Protein AF-A0A951N2N4-F1 (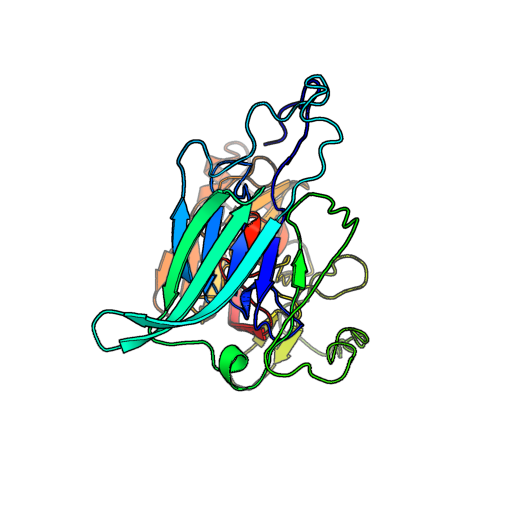afdb_monomer_lite)

Sequence (321 aa):
MLLPKSPGYAHPGDLNITLAGDGKNPSSGYSFVVAGWDNTRSRVLRGTQVLAENRGEKAYFQNASTHNAQWHRKWFYIRVEARAARKDGKDGVQLTLNIDDEPIVTAFDPTPLSTWKSGGRVAFWTVDSTLMIARAKIEAEKMGLKSLPSGLFDAMPLVVAAQATAPQPVPVLVGESTSALVNRDDEGWKITNPASGGAFEVNLSTAPLTATSQTRLEIDADIPANVKIDAYCIIDGMRYTIEMTGDQRPDAMAPTLGQMTRSGSKWSFALGAALERRFASQKSWKIDALSLGARHGDAYRWLGFDGNALGASYRLLGWKL

Secondary structure (DSSP, 8-state):
-----TTS-S-----EEEEEE-SS-GGGSEEEEEEHHHHTEEEEEETTEEEEEE-STTSS-TT--TT-TTTTTPPP-EEEEEEEEEETTEEEEEEEEEETTEEEEEEEESS--HHHHH--EEEEE-SSS----S------SSPPPP-PPTTSS-----------SS---EEPEETTEES-EEEEETTEEEEE-SSSSS---EES-SS-EEEETT--EEEEEE--TT---EEEEEETTEEEEEESS--PPPBTTB-EEEE-EEETTEEEE-HHHHHHHHSTT-SEEEESEEEEE--S--GGGGGTSSS--TT-EEEEEEEE-

Foldseek 3Di:
DDDPPPFFDPQLFFFKKFDLALQAFSLCGFIWGACPPRNQWIFTDNRLHTQKIDRDPRGGDPPGGCPPPCNNPDDKDWDWDWDFDDDPNATFIWIFIDIPNHTRIIGTDSPHRPSVVVPGDMDTDGFPDDDDDPDDDDDDPDDDDDDNRPPPDDPPPPPPPDDDDDQAWAFDDDPNHTQWDWDQDPQAIKIWGQHQFAWSKTWRDPAKDKDFLQDKKKWQKFADLLAAKWKWWAFPNQIETAGENNPFDADPSHGYLYYWDDDPRMTMDSNSNSVCVVPVPDGMTITGTMMMTNPGHRSCSNSNSRHRGHGRIMGTHDIDD

Structure (mmCIF, N/CA/C/O backbone):
data_AF-A0A951N2N4-F1
#
_entry.id   AF-A0A951N2N4-F1
#
loop_
_atom_site.group_PDB
_atom_site.id
_atom_site.type_symbol
_atom_site.label_atom_id
_atom_site.label_alt_id
_atom_site.label_comp_id
_atom_site.label_asym_id
_atom_site.label_entity_id
_atom_site.label_seq_id
_atom_site.pdbx_PDB_ins_code
_atom_site.Cartn_x
_atom_site.Cartn_y
_atom_site.Cartn_z
_atom_site.occupancy
_atom_site.B_iso_or_equiv
_atom_site.auth_seq_id
_atom_site.auth_comp_id
_atom_site.auth_asym_id
_atom_site.auth_atom_id
_atom_site.pdbx_PDB_model_num
ATOM 1 N N . MET A 1 1 ? 17.564 -1.296 2.690 1.00 35.84 1 MET A N 1
ATOM 2 C CA . MET A 1 1 ? 18.865 -1.200 3.398 1.00 35.84 1 MET A CA 1
ATOM 3 C C . MET A 1 1 ? 18.826 -2.121 4.613 1.00 35.84 1 MET A C 1
ATOM 5 O O . MET A 1 1 ? 18.123 -1.816 5.565 1.00 35.84 1 MET A O 1
ATOM 9 N N . LEU A 1 2 ? 19.518 -3.263 4.568 1.00 41.31 2 LEU A N 1
ATOM 10 C CA . LEU A 1 2 ? 19.691 -4.158 5.719 1.00 41.31 2 LEU A CA 1
ATOM 11 C C . LEU A 1 2 ? 20.942 -3.718 6.488 1.00 41.31 2 LEU A C 1
ATOM 13 O O . LEU A 1 2 ? 22.058 -4.079 6.129 1.00 41.31 2 LEU A O 1
ATOM 17 N N . LEU A 1 3 ? 20.756 -2.892 7.516 1.00 34.88 3 LEU A N 1
ATOM 18 C CA . LEU A 1 3 ? 21.782 -2.691 8.540 1.00 34.88 3 LEU A CA 1
ATOM 19 C C . LEU A 1 3 ? 21.814 -3.934 9.446 1.00 34.88 3 LEU A C 1
ATOM 21 O O . LEU A 1 3 ? 20.744 -4.464 9.765 1.00 34.88 3 LEU A O 1
ATOM 25 N N . PRO A 1 4 ? 22.991 -4.411 9.891 1.00 40.91 4 PRO A N 1
ATOM 26 C CA . PRO A 1 4 ? 23.041 -5.479 10.873 1.00 40.91 4 PRO A CA 1
ATOM 27 C C . PRO A 1 4 ? 22.464 -4.965 12.197 1.00 40.91 4 PRO A C 1
ATOM 29 O O . PRO A 1 4 ? 22.999 -4.060 12.838 1.00 40.91 4 PRO A O 1
ATOM 32 N N . LYS A 1 5 ? 21.337 -5.566 12.580 1.00 50.16 5 LYS A N 1
ATOM 33 C CA . LYS A 1 5 ? 20.644 -5.405 13.859 1.00 50.16 5 LYS A CA 1
ATOM 34 C C . LYS A 1 5 ? 21.454 -6.094 14.966 1.00 50.16 5 LYS A C 1
ATOM 36 O O . LYS A 1 5 ? 21.099 -7.178 15.416 1.00 50.16 5 LYS A O 1
ATOM 41 N N . SER A 1 6 ? 22.576 -5.510 15.380 1.00 46.56 6 SER A N 1
ATOM 42 C CA . SER A 1 6 ? 23.258 -5.936 16.611 1.00 46.56 6 SER A CA 1
ATOM 43 C C . SER A 1 6 ? 22.382 -5.607 17.833 1.00 46.56 6 SER A C 1
ATOM 45 O O . SER A 1 6 ? 21.728 -4.567 17.865 1.00 46.56 6 SER A O 1
ATOM 47 N N . PRO A 1 7 ? 22.370 -6.479 18.848 1.00 50.41 7 PRO A N 1
ATOM 48 C CA . PRO A 1 7 ? 21.291 -7.410 19.167 1.00 50.41 7 PRO A CA 1
ATOM 49 C C . PRO A 1 7 ? 20.035 -6.665 19.656 1.00 50.41 7 PRO A C 1
ATOM 51 O O . PRO A 1 7 ? 20.028 -6.012 20.704 1.00 50.41 7 PRO A O 1
ATOM 54 N N . GLY A 1 8 ? 18.951 -6.746 18.888 1.00 58.34 8 GLY A N 1
ATOM 55 C CA . GLY A 1 8 ? 17.704 -6.066 19.218 1.00 58.34 8 GLY A CA 1
ATOM 56 C C . GLY A 1 8 ? 16.565 -6.421 18.273 1.00 58.34 8 GLY A C 1
ATOM 57 O O . GLY A 1 8 ? 16.753 -7.124 17.279 1.00 58.34 8 GLY A O 1
ATOM 58 N N . TYR A 1 9 ? 15.365 -5.943 18.599 1.00 66.94 9 TYR A N 1
ATOM 59 C CA . TYR A 1 9 ? 14.191 -6.190 17.774 1.00 66.94 9 TYR A CA 1
ATOM 60 C C . TYR A 1 9 ? 14.275 -5.399 16.480 1.00 66.94 9 TYR A C 1
ATOM 62 O O . TYR A 1 9 ? 14.423 -4.183 16.465 1.00 66.94 9 TYR A O 1
ATOM 70 N N . ALA A 1 10 ? 14.148 -6.147 15.397 1.00 64.69 10 ALA A N 1
ATOM 71 C CA . ALA A 1 10 ? 14.128 -5.670 14.037 1.00 64.69 10 ALA A CA 1
ATOM 72 C C . ALA A 1 10 ? 13.057 -4.608 13.769 1.00 64.69 10 ALA A C 1
ATOM 74 O O . ALA A 1 10 ? 13.360 -3.556 13.215 1.00 64.69 10 ALA A O 1
ATOM 75 N N . HIS A 1 11 ? 11.833 -4.948 14.163 1.00 76.38 11 HIS A N 1
ATOM 76 C CA . HIS A 1 11 ? 10.609 -4.185 13.971 1.00 76.38 11 HIS A CA 1
ATOM 77 C C . HIS A 1 11 ? 9.751 -4.436 15.222 1.00 76.38 11 HIS A C 1
ATOM 79 O O . HIS A 1 11 ? 8.935 -5.355 15.238 1.00 76.38 11 HIS A O 1
ATOM 85 N N . PRO A 1 12 ? 10.001 -3.715 16.335 1.00 83.12 12 PRO A N 1
ATOM 86 C CA . PRO A 1 12 ? 9.302 -3.952 17.602 1.00 83.12 12 PRO A CA 1
ATOM 87 C C . PRO A 1 12 ? 7.830 -3.514 17.582 1.00 83.12 12 PRO A C 1
ATOM 89 O O . PRO A 1 12 ? 7.099 -3.814 18.522 1.00 83.12 12 PRO A O 1
ATOM 92 N N . GLY A 1 13 ? 7.431 -2.760 16.556 1.00 87.75 13 GLY A N 1
ATOM 93 C CA . GLY A 1 13 ? 6.096 -2.206 16.378 1.00 87.75 13 GLY A CA 1
ATOM 94 C C . GLY A 1 13 ? 5.200 -3.033 15.462 1.00 87.75 13 GLY A C 1
ATOM 95 O O . GLY A 1 13 ? 5.300 -4.257 15.407 1.00 87.75 13 GLY A O 1
ATOM 96 N N . ASP A 1 14 ? 4.308 -2.335 14.761 1.00 92.25 14 ASP A N 1
ATOM 97 C CA . ASP A 1 14 ? 3.331 -2.911 13.836 1.00 92.25 14 ASP A CA 1
ATOM 98 C C . ASP A 1 14 ? 2.362 -3.900 14.493 1.00 92.25 14 ASP A C 1
ATOM 100 O O . ASP A 1 14 ? 2.045 -4.966 13.961 1.00 92.25 14 ASP A O 1
ATOM 104 N N . LEU A 1 15 ? 1.866 -3.519 15.670 1.00 93.50 15 LEU A N 1
ATOM 105 C CA . LEU A 1 15 ? 0.834 -4.251 16.405 1.00 93.50 15 LEU A CA 1
ATOM 106 C C . LEU A 1 15 ? -0.537 -3.662 16.058 1.00 93.50 15 LEU A C 1
ATOM 108 O O . LEU A 1 15 ? -1.138 -2.919 16.835 1.00 93.50 15 LEU A O 1
ATOM 112 N N . ASN A 1 16 ? -0.991 -3.935 14.838 1.00 96.19 16 ASN A N 1
ATOM 113 C CA . ASN A 1 16 ? -2.032 -3.141 14.201 1.00 96.19 16 ASN A CA 1
ATOM 114 C C . ASN A 1 16 ? -3.408 -3.803 14.308 1.00 96.19 16 ASN A C 1
ATOM 116 O O . ASN A 1 16 ? -3.546 -5.031 14.293 1.00 96.19 16 ASN A O 1
ATOM 120 N N . ILE A 1 17 ? -4.446 -2.971 14.393 1.00 97.38 17 ILE A N 1
ATOM 121 C CA . ILE A 1 17 ? -5.837 -3.419 14.482 1.00 97.38 17 ILE A CA 1
ATOM 122 C C . ILE A 1 17 ? -6.673 -2.636 13.481 1.00 97.38 17 ILE A C 1
ATOM 124 O O . ILE A 1 17 ? -6.571 -1.416 13.404 1.00 97.38 17 ILE A O 1
ATOM 128 N N . THR A 1 18 ? -7.544 -3.320 12.749 1.00 96.56 18 THR A N 1
ATOM 129 C CA . THR A 1 18 ? -8.561 -2.682 11.909 1.00 96.56 18 THR A CA 1
ATOM 130 C C . THR A 1 18 ? -9.945 -2.979 12.461 1.00 96.56 18 THR A C 1
ATOM 132 O O . THR A 1 18 ? -10.280 -4.138 12.705 1.00 96.56 18 THR A O 1
ATOM 135 N N . LEU A 1 19 ? -10.763 -1.939 12.615 1.00 96.19 19 LEU A N 1
ATOM 136 C CA . LEU A 1 19 ? -12.191 -2.035 12.911 1.00 96.19 19 LEU A CA 1
ATOM 137 C C . LEU A 1 19 ? -13.016 -1.734 11.657 1.00 96.19 19 LEU A C 1
ATOM 139 O O . LEU A 1 19 ? -12.585 -0.979 10.788 1.00 96.19 19 LEU A O 1
ATOM 143 N N . ALA A 1 20 ? -14.227 -2.289 11.588 1.00 94.38 20 ALA A N 1
ATOM 144 C CA . ALA A 1 20 ? -15.159 -2.082 10.479 1.00 94.38 20 ALA A CA 1
ATOM 145 C C . ALA A 1 20 ? -14.560 -2.386 9.085 1.00 94.38 20 ALA A C 1
ATOM 147 O O . ALA A 1 20 ? -14.910 -1.738 8.101 1.00 94.38 20 ALA A O 1
ATOM 148 N N . GLY A 1 21 ? -13.653 -3.360 8.992 1.00 92.50 21 GLY A N 1
ATOM 149 C CA . GLY A 1 21 ? -13.097 -3.813 7.717 1.00 92.50 21 GLY A CA 1
ATOM 150 C C . GLY A 1 21 ? -14.050 -4.730 6.945 1.00 92.50 21 GLY A C 1
ATOM 151 O O . GLY A 1 21 ? -15.030 -5.243 7.486 1.00 92.50 21 GLY A O 1
ATOM 152 N N . ASP A 1 22 ? -13.731 -4.991 5.683 1.00 87.88 22 ASP A N 1
ATOM 153 C CA . ASP A 1 22 ? -14.450 -5.915 4.796 1.00 87.88 22 ASP A CA 1
ATOM 154 C C . ASP A 1 22 ? -14.088 -7.401 5.025 1.00 87.88 22 ASP A C 1
ATOM 156 O O . ASP A 1 22 ? -14.789 -8.300 4.558 1.00 87.88 22 ASP A O 1
ATOM 160 N N . GLY A 1 23 ? -13.016 -7.669 5.781 1.00 86.00 23 GLY A N 1
ATOM 161 C CA . GLY A 1 23 ? -12.467 -9.008 6.034 1.00 86.00 23 GLY A CA 1
ATOM 162 C C . GLY A 1 23 ? -11.509 -9.535 4.976 1.00 86.00 23 GLY A C 1
ATOM 163 O O . GLY A 1 23 ? -11.092 -10.683 5.085 1.00 86.00 23 GLY A O 1
ATOM 164 N N . LYS A 1 24 ? -11.183 -8.727 3.969 1.00 82.56 24 LYS A N 1
ATOM 165 C CA . LYS A 1 24 ? -10.269 -9.057 2.871 1.00 82.56 24 LYS A CA 1
ATOM 166 C C . LYS A 1 24 ? -9.032 -8.171 2.891 1.00 82.56 24 LYS A C 1
ATOM 168 O O . LYS A 1 24 ? -7.940 -8.633 2.586 1.00 82.56 24 LYS A O 1
ATOM 173 N N . ASN A 1 25 ? -9.205 -6.902 3.253 1.00 84.31 25 ASN A N 1
ATOM 174 C CA . ASN A 1 25 ? -8.157 -5.900 3.225 1.00 84.31 25 ASN A CA 1
ATOM 175 C C . ASN A 1 25 ? -8.135 -5.100 4.541 1.00 84.31 25 ASN A C 1
ATOM 177 O O . ASN A 1 25 ? -9.148 -4.478 4.877 1.00 84.31 25 ASN A O 1
ATOM 181 N N . PRO A 1 26 ? -7.004 -5.042 5.273 1.00 89.50 26 PRO A N 1
ATOM 182 C CA . PRO A 1 26 ? -6.900 -4.208 6.470 1.00 89.50 26 PRO A CA 1
ATOM 183 C C . PRO A 1 26 ? -7.133 -2.718 6.176 1.00 89.50 26 PRO A C 1
ATOM 185 O O . PRO A 1 26 ? -7.700 -2.020 7.012 1.00 89.50 26 PRO A O 1
ATOM 188 N N . SER A 1 27 ? -6.802 -2.223 4.979 1.00 89.69 27 SER A N 1
ATOM 189 C CA . SER A 1 27 ? -7.047 -0.823 4.619 1.00 89.69 27 SER A CA 1
ATOM 190 C C . SER A 1 27 ? -8.502 -0.515 4.265 1.00 89.69 27 SER A C 1
ATOM 192 O O . SER A 1 27 ? -8.812 0.634 4.015 1.00 89.69 27 SER A O 1
ATOM 194 N N . SER A 1 28 ? -9.431 -1.477 4.281 1.00 90.81 28 SER A N 1
ATOM 195 C CA . SER A 1 28 ? -10.859 -1.209 4.011 1.00 90.81 28 SER A CA 1
ATOM 196 C C . SER A 1 28 ? -11.614 -0.563 5.184 1.00 90.81 28 SER A C 1
ATOM 198 O O . SER A 1 28 ? -12.714 -0.044 4.997 1.00 90.81 28 SER A O 1
ATOM 200 N N . GLY A 1 29 ? -11.047 -0.622 6.393 1.00 94.62 29 GLY A N 1
ATOM 201 C CA . GLY A 1 29 ? -11.682 -0.177 7.633 1.00 94.62 29 GLY A CA 1
ATOM 202 C C . GLY A 1 29 ? -11.029 1.054 8.264 1.00 94.62 29 GLY A C 1
ATOM 203 O O . GLY A 1 29 ? -10.286 1.806 7.626 1.00 94.62 29 GLY A O 1
ATOM 204 N N . TYR A 1 30 ? -11.288 1.228 9.560 1.00 97.56 30 TYR A N 1
ATOM 205 C CA . TYR A 1 30 ? -10.510 2.114 10.420 1.00 97.56 30 TYR A CA 1
ATOM 206 C C . TYR A 1 30 ? -9.309 1.365 10.964 1.00 97.56 30 TYR A C 1
ATOM 208 O O . TYR A 1 30 ? -9.471 0.451 11.771 1.00 97.56 30 TYR A O 1
ATOM 216 N N . SER A 1 31 ? -8.117 1.745 10.527 1.00 97.25 31 SER A N 1
ATOM 217 C CA . SER A 1 31 ? -6.883 1.073 10.916 1.00 97.25 31 SER A CA 1
ATOM 218 C C . SER A 1 31 ? -6.119 1.876 11.949 1.00 97.25 31 SER A C 1
ATOM 220 O O . SER A 1 31 ? -5.844 3.057 11.761 1.00 97.25 31 SER A O 1
ATOM 222 N N . PHE A 1 32 ? -5.756 1.205 13.028 1.00 98.00 32 PHE A N 1
ATOM 223 C CA . PHE A 1 32 ? -4.965 1.712 14.129 1.00 98.00 32 PHE A CA 1
ATOM 224 C C . PHE A 1 32 ? -3.590 1.068 14.024 1.00 98.00 32 PHE A C 1
ATOM 226 O O . PH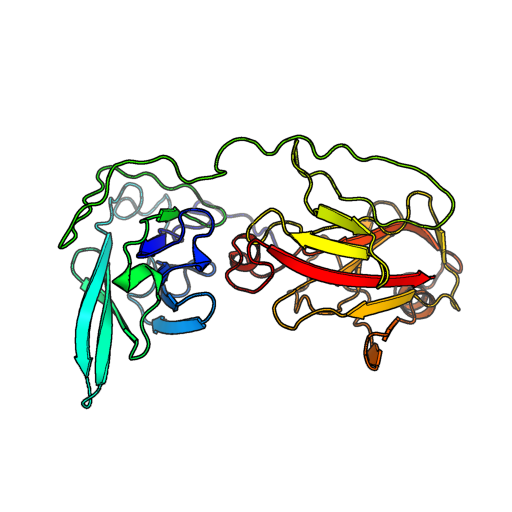E A 1 32 ? -3.438 -0.133 14.253 1.00 98.00 32 PHE A O 1
ATOM 233 N N . VAL A 1 33 ? -2.612 1.866 13.612 1.00 96.75 33 VAL A N 1
ATOM 234 C CA . VAL A 1 33 ? -1.233 1.423 13.427 1.00 96.75 33 VAL A CA 1
ATOM 235 C C . VAL A 1 33 ? -0.435 1.835 14.649 1.00 96.75 33 VAL A C 1
ATOM 237 O O . VAL A 1 33 ? -0.327 3.031 14.933 1.00 96.75 33 VAL A O 1
ATOM 240 N N . VAL A 1 34 ? 0.102 0.850 15.363 1.00 95.62 34 VAL A N 1
ATOM 241 C CA . VAL A 1 34 ? 0.878 1.044 16.591 1.00 95.62 34 VAL A CA 1
ATOM 242 C C . VAL A 1 34 ? 2.354 0.954 16.261 1.00 95.62 34 VAL A C 1
ATOM 244 O O . VAL A 1 34 ? 2.796 -0.061 15.726 1.00 95.62 34 VAL A O 1
ATOM 247 N N . ALA A 1 35 ? 3.120 1.981 16.637 1.00 93.38 35 ALA A N 1
ATOM 248 C CA . ALA A 1 35 ? 4.575 1.986 16.478 1.00 93.38 35 ALA A CA 1
ATOM 249 C C . ALA A 1 35 ? 5.014 1.623 15.042 1.00 93.38 35 ALA A C 1
ATOM 251 O O . ALA A 1 35 ? 5.960 0.871 14.818 1.00 93.38 35 ALA A O 1
ATOM 252 N N . GLY A 1 36 ? 4.278 2.135 14.065 1.00 92.06 36 GLY A N 1
ATOM 253 C CA . GLY A 1 36 ? 4.480 1.858 12.659 1.00 92.06 36 GLY A CA 1
ATOM 254 C C . GLY A 1 36 ? 5.622 2.639 12.023 1.00 92.06 36 GLY A C 1
ATOM 255 O O . GLY A 1 36 ? 6.240 3.508 12.649 1.00 92.06 36 GLY A O 1
ATOM 256 N N . TRP A 1 37 ? 5.847 2.370 10.735 1.00 89.31 37 TRP A N 1
ATOM 257 C CA . TRP A 1 37 ? 6.915 2.962 9.918 1.00 89.31 37 TRP A CA 1
ATOM 258 C C . TRP A 1 37 ? 8.260 2.889 10.634 1.00 89.31 37 TRP A C 1
ATOM 260 O O . TRP A 1 37 ? 8.853 3.922 10.956 1.00 89.31 37 TRP A O 1
ATOM 270 N N . ASP A 1 38 ? 8.689 1.662 10.925 1.00 86.75 38 ASP A N 1
ATOM 271 C CA . ASP A 1 38 ? 9.926 1.374 11.647 1.00 86.75 38 ASP A CA 1
ATOM 272 C C . ASP A 1 38 ? 9.966 2.017 13.041 1.00 86.75 38 ASP A C 1
ATOM 274 O O . ASP A 1 38 ? 10.961 2.627 13.430 1.00 86.75 38 ASP A O 1
ATOM 278 N N . ASN A 1 39 ? 8.879 1.872 13.813 1.00 90.31 39 ASN A N 1
ATOM 279 C CA . ASN A 1 39 ? 8.807 2.334 15.202 1.00 90.31 39 ASN A CA 1
ATOM 280 C C . ASN A 1 39 ? 8.987 3.859 15.351 1.00 90.31 39 ASN A C 1
ATOM 282 O O . ASN A 1 39 ? 9.646 4.320 16.279 1.00 90.31 39 ASN A O 1
ATOM 286 N N . THR A 1 40 ? 8.403 4.653 14.443 1.00 90.62 40 THR A N 1
ATOM 287 C CA . THR A 1 40 ? 8.541 6.127 14.458 1.00 90.62 40 THR A CA 1
ATOM 288 C C . THR A 1 40 ? 7.255 6.884 14.773 1.00 90.62 40 THR A C 1
ATOM 290 O O . THR A 1 40 ? 7.306 8.077 15.076 1.00 90.62 40 THR A O 1
ATOM 293 N N . ARG A 1 41 ? 6.086 6.244 14.659 1.00 94.62 41 ARG A N 1
ATOM 294 C CA . ARG A 1 41 ? 4.784 6.913 14.821 1.00 94.62 41 ARG A CA 1
ATOM 295 C C . ARG A 1 41 ? 3.639 5.931 15.015 1.00 94.62 41 ARG A C 1
ATOM 297 O O . ARG A 1 41 ? 3.727 4.781 14.606 1.00 94.62 41 ARG A O 1
ATOM 304 N N . SER A 1 42 ? 2.520 6.431 15.528 1.00 97.44 42 SER A N 1
ATOM 305 C CA . SER A 1 42 ? 1.237 5.721 15.533 1.00 97.44 42 SER A CA 1
ATOM 306 C C . SER A 1 42 ? 0.194 6.519 14.756 1.00 97.44 42 SER A C 1
ATOM 308 O O . SER A 1 42 ? 0.207 7.753 14.778 1.00 97.44 42 SER A O 1
ATOM 310 N N . ARG A 1 43 ? -0.709 5.834 14.049 1.00 97.56 43 ARG A N 1
ATOM 311 C CA . ARG A 1 43 ? -1.724 6.475 13.197 1.00 97.56 43 ARG A CA 1
ATOM 312 C C . ARG A 1 43 ? -3.102 5.858 13.361 1.00 97.56 43 ARG A C 1
ATOM 314 O O . ARG A 1 43 ? -3.233 4.663 13.602 1.00 97.56 43 ARG A O 1
ATOM 321 N N . VAL A 1 44 ? -4.114 6.686 13.121 1.00 98.12 44 VAL A N 1
ATOM 322 C CA . VAL A 1 44 ? -5.477 6.248 12.809 1.00 98.12 44 VAL A CA 1
ATOM 323 C C . VAL A 1 44 ? -5.748 6.581 11.350 1.00 98.12 44 VAL A C 1
ATOM 325 O O . VAL A 1 44 ? -5.624 7.739 10.943 1.00 98.12 44 VAL A O 1
ATOM 328 N N . LEU A 1 45 ? -6.113 5.574 10.563 1.00 97.12 45 LEU A N 1
ATOM 329 C CA . LEU A 1 45 ? -6.446 5.705 9.150 1.00 97.12 45 LEU A CA 1
ATOM 330 C C . LEU A 1 45 ? -7.904 5.323 8.900 1.00 97.12 45 LEU A C 1
ATOM 332 O O . LEU A 1 45 ? -8.430 4.422 9.546 1.00 97.12 45 LEU A O 1
ATOM 336 N N . ARG A 1 46 ? -8.532 5.978 7.925 1.00 95.25 46 ARG A N 1
ATOM 337 C CA . ARG A 1 46 ? -9.792 5.578 7.295 1.00 95.25 46 ARG A CA 1
ATOM 338 C C . ARG A 1 46 ? -9.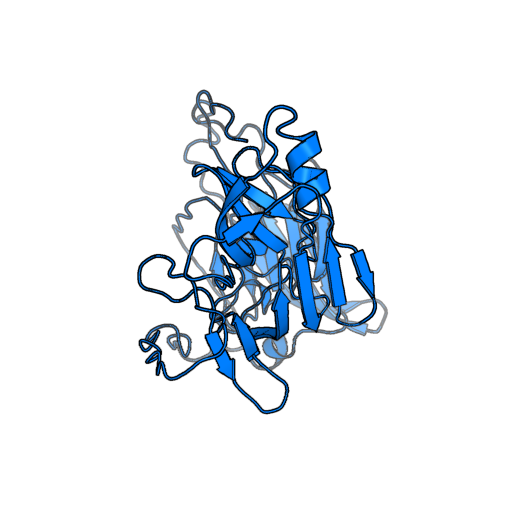499 5.250 5.849 1.00 95.25 46 ARG A C 1
ATOM 340 O O . ARG A 1 46 ? -9.193 6.157 5.073 1.00 95.25 46 ARG A O 1
ATOM 347 N N . GLY A 1 47 ? -9.604 3.988 5.460 1.00 90.31 47 GLY A N 1
ATOM 348 C CA . GLY A 1 47 ? -9.082 3.651 4.147 1.00 90.31 47 GLY A CA 1
ATOM 349 C C . GLY A 1 47 ? -7.551 3.773 4.144 1.00 90.31 47 GLY A C 1
ATOM 350 O O . GLY A 1 47 ? -6.853 3.390 5.085 1.00 90.31 47 GLY A O 1
ATOM 351 N N . THR A 1 48 ? -7.056 4.466 3.125 1.00 88.38 48 THR A N 1
ATOM 352 C CA . THR A 1 48 ? -5.675 4.958 3.014 1.00 88.38 48 THR A CA 1
ATOM 353 C C . THR A 1 48 ? -5.483 6.366 3.599 1.00 88.38 48 THR A C 1
ATOM 355 O O . THR A 1 48 ? -4.362 6.864 3.680 1.00 88.38 48 THR A O 1
ATOM 358 N N . GLN A 1 49 ? -6.558 7.041 4.016 1.00 92.62 49 GLN A N 1
ATOM 359 C CA . GLN A 1 49 ? -6.493 8.413 4.509 1.00 92.62 49 GLN A CA 1
ATOM 360 C C . GLN A 1 49 ? -6.085 8.449 5.982 1.00 92.62 49 GLN A C 1
ATOM 362 O O . GLN A 1 49 ? -6.760 7.875 6.834 1.00 92.62 49 GLN A O 1
ATOM 367 N N . VAL A 1 50 ? -5.034 9.200 6.307 1.00 95.81 50 VAL A N 1
ATOM 368 C CA . VAL A 1 50 ? -4.655 9.476 7.699 1.00 95.81 50 VAL A CA 1
ATOM 369 C C . VAL A 1 50 ? -5.669 10.437 8.322 1.00 95.81 50 VAL A C 1
ATOM 371 O O . VAL A 1 50 ? -5.848 11.551 7.836 1.00 95.81 50 VAL A O 1
ATOM 374 N N . LEU A 1 51 ? -6.327 10.009 9.399 1.00 97.81 51 LEU A N 1
ATOM 375 C CA . LEU A 1 51 ? -7.226 10.853 10.191 1.00 97.81 51 LEU A CA 1
ATOM 376 C C . LEU A 1 51 ? -6.501 11.535 11.351 1.00 97.81 51 LEU A C 1
ATOM 378 O O . LEU A 1 51 ? -6.815 12.671 11.694 1.00 97.81 51 LEU A O 1
ATOM 382 N N . ALA A 1 52 ? -5.544 10.836 11.960 1.00 97.94 52 ALA A N 1
ATOM 383 C CA . ALA A 1 52 ? -4.683 11.377 13.000 1.00 97.94 52 ALA A CA 1
ATOM 384 C C . ALA A 1 52 ? -3.344 10.636 13.036 1.00 97.94 52 ALA A C 1
ATOM 386 O O . ALA A 1 52 ? -3.247 9.456 12.688 1.00 97.94 52 ALA A O 1
ATOM 387 N N . GLU A 1 53 ? -2.315 11.335 13.495 1.00 97.94 53 GLU A N 1
ATOM 388 C CA . GLU A 1 53 ? -0.962 10.821 13.662 1.00 97.94 53 GLU A CA 1
ATOM 389 C C . GLU A 1 53 ? -0.389 11.354 14.974 1.00 97.94 53 GLU A C 1
ATOM 391 O O . GLU A 1 53 ? -0.538 12.534 15.287 1.00 97.94 53 GLU A O 1
ATOM 396 N N . ASN A 1 54 ? 0.295 10.490 15.718 1.00 97.69 54 ASN A N 1
ATOM 397 C CA . ASN A 1 54 ? 1.152 10.887 16.824 1.00 97.69 54 ASN A CA 1
ATOM 398 C C . ASN A 1 54 ? 2.599 10.504 16.486 1.00 97.69 54 ASN A C 1
ATOM 400 O O . ASN A 1 54 ? 2.857 9.406 15.991 1.00 97.69 54 ASN A O 1
ATOM 404 N N . ARG A 1 55 ? 3.531 11.424 16.746 1.00 96.19 55 ARG A N 1
ATOM 405 C CA . ARG A 1 55 ? 4.990 11.244 16.619 1.00 96.19 55 ARG A CA 1
ATOM 406 C C . ARG A 1 55 ? 5.743 11.534 17.918 1.00 96.19 55 ARG A C 1
ATOM 408 O O . ARG A 1 55 ? 6.967 11.510 17.930 1.00 96.19 55 ARG A O 1
ATOM 415 N N . GLY A 1 56 ? 5.022 11.886 18.979 1.00 92.44 56 GLY A N 1
ATOM 416 C CA . GLY A 1 56 ? 5.606 12.150 20.283 1.00 92.44 56 GLY A CA 1
ATOM 417 C C . GLY A 1 56 ? 6.137 10.876 20.929 1.00 92.44 56 GLY A C 1
ATOM 418 O O . GLY A 1 56 ? 5.967 9.772 20.420 1.00 92.44 56 GLY A O 1
ATOM 419 N N . GLU A 1 57 ? 6.728 11.035 22.105 1.00 89.06 57 GLU A N 1
ATOM 420 C CA . GLU A 1 57 ? 7.411 9.968 22.843 1.00 89.06 57 GLU A CA 1
ATOM 421 C C . GLU A 1 57 ? 6.554 8.721 23.108 1.00 89.06 57 GLU A C 1
ATOM 423 O O . GLU A 1 57 ? 7.089 7.619 23.204 1.00 89.06 57 GLU A O 1
ATOM 428 N N . LYS A 1 58 ? 5.228 8.879 23.195 1.00 88.25 58 LYS A N 1
ATOM 429 C CA . LYS A 1 58 ? 4.274 7.779 23.416 1.00 88.25 58 LYS A CA 1
ATOM 430 C C . LYS A 1 58 ? 3.854 7.053 22.134 1.00 88.25 58 LYS A C 1
ATOM 432 O O . LYS A 1 58 ? 3.164 6.044 22.193 1.00 88.25 58 LYS A O 1
ATOM 437 N N . ALA A 1 59 ? 4.216 7.568 20.962 1.00 86.62 59 ALA A N 1
ATOM 438 C CA . ALA A 1 59 ? 3.728 7.063 19.683 1.00 86.62 59 ALA A CA 1
ATOM 439 C C . ALA A 1 59 ? 4.418 5.778 19.200 1.00 86.62 59 ALA A C 1
ATOM 441 O O . ALA A 1 59 ? 4.009 5.222 18.179 1.00 86.62 59 ALA A O 1
ATOM 442 N N . TYR A 1 60 ? 5.473 5.335 19.878 1.00 88.88 60 TYR A N 1
ATOM 443 C CA . TYR A 1 60 ? 6.287 4.190 19.494 1.00 88.88 60 TYR A CA 1
ATOM 444 C C . TYR A 1 60 ? 6.918 3.526 20.724 1.00 88.88 60 TYR A C 1
ATOM 446 O O . TYR A 1 60 ? 6.901 4.071 21.828 1.00 88.88 60 TYR A O 1
ATOM 454 N N . PHE A 1 61 ? 7.482 2.334 20.546 1.00 89.19 61 PHE A N 1
ATOM 455 C CA . PHE A 1 61 ? 8.098 1.588 21.635 1.00 89.19 61 PHE A CA 1
ATOM 456 C C . PHE A 1 61 ? 9.521 2.071 21.907 1.00 89.19 61 PHE A C 1
ATOM 458 O O . PHE A 1 61 ? 10.424 1.921 21.082 1.00 89.19 61 PHE A O 1
ATOM 465 N N . GLN A 1 62 ? 9.736 2.633 23.092 1.00 85.38 62 GLN A N 1
ATOM 466 C CA . GLN A 1 62 ? 11.048 3.101 23.525 1.00 85.38 62 GLN A CA 1
ATOM 467 C C . GLN A 1 62 ? 11.919 1.955 24.045 1.00 85.38 62 GLN A C 1
ATOM 469 O O . GLN A 1 62 ? 11.421 1.011 24.660 1.00 85.38 62 GLN A O 1
ATOM 474 N N . ASN A 1 63 ? 13.236 2.067 23.838 1.00 83.62 63 ASN A N 1
ATOM 475 C CA . ASN A 1 63 ? 14.242 1.128 24.352 1.00 83.62 63 ASN A CA 1
ATOM 476 C C . ASN A 1 63 ? 13.940 -0.346 24.014 1.00 83.62 63 ASN A C 1
ATOM 478 O O . ASN A 1 63 ? 14.201 -1.247 24.818 1.00 83.62 63 ASN A O 1
ATOM 482 N N . ALA A 1 64 ? 13.371 -0.581 22.829 1.00 84.25 64 ALA A N 1
ATOM 483 C CA . ALA A 1 64 ? 13.002 -1.899 22.337 1.00 84.25 64 ALA A CA 1
ATOM 484 C C . ALA A 1 64 ? 14.245 -2.708 21.932 1.00 84.25 64 ALA A C 1
ATOM 486 O O . ALA A 1 64 ? 14.741 -2.631 20.809 1.00 84.25 64 ALA A O 1
ATOM 487 N N . SER A 1 65 ? 14.771 -3.492 22.869 1.00 81.69 65 SER A N 1
ATOM 488 C CA . SER A 1 65 ? 15.952 -4.334 22.672 1.00 81.69 65 SER A CA 1
ATOM 489 C C . SER A 1 65 ? 15.797 -5.649 23.427 1.00 81.69 65 SER A C 1
ATOM 491 O O . SER A 1 65 ? 15.154 -5.707 24.474 1.00 81.69 65 SER A O 1
ATOM 493 N N . THR A 1 66 ? 16.440 -6.704 22.925 1.00 78.94 66 THR A N 1
ATOM 494 C CA . THR A 1 66 ? 16.548 -8.001 23.605 1.00 78.94 66 THR A CA 1
ATOM 495 C C . THR A 1 66 ? 17.336 -7.920 24.916 1.00 78.94 66 THR A C 1
ATOM 497 O O . THR A 1 66 ? 17.207 -8.807 25.752 1.00 78.94 66 THR A O 1
ATOM 500 N N . HIS A 1 67 ? 18.119 -6.857 25.126 1.00 81.19 67 HIS A N 1
ATOM 501 C CA . HIS A 1 67 ? 18.857 -6.616 26.372 1.00 81.19 67 HIS A CA 1
ATOM 502 C C . HIS A 1 67 ? 18.068 -5.827 27.417 1.00 81.19 67 HIS A C 1
ATOM 504 O O . HIS A 1 67 ? 18.449 -5.802 28.586 1.00 81.19 67 HIS A O 1
ATOM 510 N N . ASN A 1 68 ? 16.961 -5.198 27.027 1.00 82.31 68 ASN A N 1
ATOM 511 C CA . ASN A 1 68 ? 16.081 -4.534 27.972 1.00 82.31 68 ASN A CA 1
ATOM 512 C C . ASN A 1 68 ? 15.075 -5.554 28.511 1.00 82.31 68 ASN A C 1
ATOM 514 O O . ASN A 1 68 ? 14.025 -5.754 27.911 1.00 82.31 68 ASN A O 1
ATOM 518 N N . ALA A 1 69 ? 15.375 -6.194 29.642 1.00 80.88 69 ALA A N 1
ATOM 519 C CA . ALA A 1 69 ? 14.511 -7.223 30.231 1.00 80.88 69 ALA A CA 1
ATOM 520 C C . ALA A 1 69 ? 13.099 -6.723 30.602 1.00 80.88 69 ALA A C 1
ATOM 522 O O . ALA A 1 69 ? 12.172 -7.522 30.660 1.00 80.88 69 ALA A O 1
ATOM 523 N N . GLN A 1 70 ? 12.922 -5.414 30.825 1.00 81.94 70 GLN A N 1
ATOM 524 C CA . GLN A 1 70 ? 11.604 -4.818 31.085 1.00 81.94 70 GLN A CA 1
ATOM 525 C C . GLN A 1 70 ? 10.754 -4.696 29.814 1.00 81.94 70 GLN A C 1
ATOM 527 O O . GLN A 1 70 ? 9.540 -4.527 29.887 1.00 81.94 70 GLN A O 1
ATOM 532 N N . TRP A 1 71 ? 11.390 -4.769 28.644 1.00 85.06 71 TRP A N 1
ATOM 533 C CA . TRP A 1 71 ? 10.734 -4.714 27.343 1.00 85.06 71 TRP A CA 1
ATOM 534 C C . TRP A 1 71 ? 10.663 -6.098 26.696 1.00 85.06 71 TRP A C 1
ATOM 536 O O . TRP A 1 71 ? 9.609 -6.537 26.242 1.00 85.06 71 TRP A O 1
ATOM 546 N N . HIS A 1 72 ? 11.787 -6.812 26.677 1.00 80.38 72 HIS A N 1
ATOM 547 C CA . HIS A 1 72 ? 11.905 -8.167 26.169 1.00 80.38 72 HIS A CA 1
ATOM 548 C C . HIS A 1 72 ? 10.984 -9.084 26.985 1.00 80.38 72 HIS A C 1
ATOM 550 O O . HIS A 1 72 ? 11.284 -9.387 28.136 1.00 80.38 72 HIS A O 1
ATOM 556 N N . ARG A 1 73 ? 9.882 -9.542 26.362 1.00 82.88 73 ARG A N 1
ATOM 557 C CA . ARG A 1 73 ? 8.778 -10.352 26.940 1.00 82.88 73 ARG A CA 1
ATOM 558 C C . ARG A 1 73 ? 7.661 -9.563 27.635 1.00 82.88 73 ARG A C 1
ATOM 560 O O . ARG A 1 73 ? 6.791 -10.179 28.252 1.00 82.88 73 ARG A O 1
ATOM 567 N N . LYS A 1 74 ? 7.642 -8.233 27.522 1.00 87.75 74 LYS A N 1
ATOM 568 C CA . LYS A 1 74 ? 6.496 -7.439 27.972 1.00 87.75 74 LYS A CA 1
ATOM 569 C C . LYS A 1 74 ? 5.272 -7.758 27.110 1.00 87.75 74 LYS A C 1
ATOM 571 O O . LYS A 1 74 ? 5.347 -7.762 25.883 1.00 87.75 74 LYS A O 1
ATOM 576 N N . TRP A 1 75 ? 4.138 -7.984 27.767 1.00 91.56 75 TRP A N 1
ATOM 577 C CA . TRP A 1 75 ? 2.829 -7.986 27.120 1.00 91.56 75 TRP A CA 1
ATOM 578 C C . TRP A 1 75 ? 2.263 -6.570 27.143 1.00 91.56 75 TRP A C 1
ATOM 580 O O . TRP A 1 75 ? 2.222 -5.945 28.201 1.00 91.56 75 TRP A O 1
ATOM 590 N N . PHE A 1 76 ? 1.831 -6.081 25.985 1.00 92.31 76 PHE A N 1
ATOM 591 C CA . PHE A 1 76 ? 1.188 -4.777 25.853 1.00 92.31 76 PHE A CA 1
ATOM 592 C C . PHE A 1 76 ? -0.325 -4.949 25.806 1.00 92.31 76 PHE A C 1
ATOM 594 O O . PHE A 1 76 ? -0.835 -5.805 25.077 1.00 92.31 76 PHE A O 1
ATOM 601 N N . TYR A 1 77 ? -1.046 -4.119 26.554 1.00 95.50 77 TYR A N 1
ATOM 602 C CA . TYR A 1 77 ? -2.494 -4.046 26.451 1.00 95.50 77 TYR A CA 1
ATOM 603 C C . TYR A 1 77 ? -2.884 -2.974 25.435 1.00 95.50 77 TYR A C 1
ATOM 605 O O . TYR A 1 77 ? -2.846 -1.782 25.724 1.00 95.50 77 TYR A O 1
ATOM 613 N N . ILE A 1 78 ? -3.246 -3.398 24.225 1.00 96.38 78 ILE A N 1
ATOM 614 C CA . ILE A 1 78 ? -3.674 -2.494 23.153 1.00 96.38 78 ILE A CA 1
ATOM 615 C C . ILE A 1 78 ? -5.196 -2.462 23.118 1.00 96.38 78 ILE A C 1
ATOM 617 O O . ILE A 1 78 ? -5.847 -3.500 22.979 1.00 96.38 78 ILE A O 1
ATOM 621 N N . ARG A 1 79 ? -5.763 -1.258 23.196 1.00 97.56 79 ARG A N 1
ATOM 622 C CA . ARG A 1 79 ? -7.204 -1.036 23.096 1.00 97.56 79 ARG A CA 1
ATOM 623 C C . ARG A 1 79 ? -7.492 -0.036 21.993 1.00 97.56 79 ARG A C 1
ATOM 625 O O . ARG A 1 79 ? -6.983 1.079 22.008 1.00 97.56 79 ARG A O 1
ATOM 632 N N . VAL A 1 80 ? -8.353 -0.435 21.068 1.00 97.94 80 VAL A N 1
ATOM 633 C CA . VAL A 1 80 ? -8.883 0.446 20.029 1.00 97.94 80 VAL A CA 1
ATOM 634 C C . VAL A 1 80 ? -10.387 0.541 20.166 1.00 97.94 80 VAL A C 1
ATOM 636 O O . VAL A 1 80 ? -11.057 -0.444 20.476 1.00 97.94 80 VAL A O 1
ATOM 639 N N . GLU A 1 81 ? -10.922 1.732 19.952 1.00 97.12 81 GLU A N 1
ATOM 640 C CA . GLU A 1 81 ? -12.346 2.000 20.085 1.00 97.12 81 GLU A CA 1
ATOM 641 C C . GLU A 1 81 ? -12.834 2.825 18.907 1.00 97.12 81 GLU A C 1
ATOM 643 O O . GLU A 1 81 ? -12.171 3.762 18.469 1.00 97.12 81 GLU A O 1
ATOM 648 N N . ALA A 1 82 ? -14.022 2.480 18.428 1.00 95.81 82 ALA A N 1
ATOM 649 C CA . ALA A 1 82 ? -14.821 3.285 17.526 1.00 95.81 82 ALA A CA 1
ATOM 650 C C . ALA A 1 82 ? -16.189 3.446 18.189 1.00 95.81 82 ALA A C 1
ATOM 652 O O . ALA A 1 82 ? -16.809 2.452 18.568 1.00 95.81 82 ALA A O 1
ATOM 653 N N . ARG A 1 83 ? -16.634 4.683 18.412 1.00 95.75 83 ARG A N 1
ATOM 654 C CA . ARG A 1 83 ? -17.903 4.984 19.089 1.00 95.75 83 ARG A CA 1
ATOM 655 C C . ARG A 1 83 ? -18.645 6.076 18.341 1.00 95.75 83 ARG A C 1
ATOM 657 O O . ARG A 1 83 ? -18.023 7.039 17.899 1.00 95.75 83 ARG A O 1
ATOM 664 N N . ALA A 1 84 ? -19.965 5.951 18.226 1.00 96.00 84 ALA A N 1
ATOM 665 C CA . ALA A 1 84 ? -20.786 7.053 17.737 1.00 96.00 84 ALA A CA 1
ATOM 666 C C . ALA A 1 84 ? -20.552 8.288 18.619 1.00 96.00 84 ALA A C 1
ATOM 668 O O . ALA A 1 84 ? -20.525 8.187 19.847 1.00 96.00 84 ALA A O 1
ATOM 669 N N . ALA A 1 85 ? -20.336 9.438 17.993 1.00 97.06 85 ALA A N 1
ATOM 670 C CA . ALA A 1 85 ? -20.042 10.678 18.691 1.00 97.06 85 ALA A CA 1
ATOM 671 C C . ALA A 1 85 ? -20.563 11.875 17.901 1.00 97.06 85 ALA A C 1
ATOM 673 O O . ALA A 1 85 ? -20.758 11.796 16.688 1.00 97.06 85 ALA A O 1
ATOM 674 N N . ARG A 1 86 ? -20.739 13.000 18.591 1.00 97.75 86 ARG A N 1
ATOM 675 C CA . ARG A 1 86 ? -21.048 14.289 17.979 1.00 97.75 86 ARG A CA 1
ATOM 676 C C . ARG A 1 86 ? -19.952 15.280 18.337 1.00 97.75 86 ARG A C 1
ATOM 678 O O . ARG A 1 86 ? -19.626 15.429 19.512 1.00 97.75 86 ARG A O 1
ATOM 685 N N . LYS A 1 87 ? -19.397 15.959 17.337 1.00 97.19 87 LYS A N 1
ATOM 686 C CA . LYS A 1 87 ? -18.373 16.992 17.516 1.00 97.19 87 LYS A CA 1
ATOM 687 C C . LYS A 1 87 ? -18.668 18.158 16.583 1.00 97.19 87 LYS A C 1
ATOM 689 O O . LYS A 1 87 ? -18.967 17.945 15.411 1.00 97.19 87 LYS A O 1
ATOM 694 N N . ASP A 1 88 ? -18.646 19.375 17.121 1.00 95.94 88 ASP A N 1
ATOM 695 C CA . ASP A 1 88 ? -18.895 20.616 16.373 1.00 95.94 88 ASP A CA 1
ATOM 696 C C . ASP A 1 88 ? -20.195 20.569 15.542 1.00 95.94 88 ASP A C 1
ATOM 698 O O . ASP A 1 88 ? -20.248 20.960 14.378 1.00 95.94 88 ASP A O 1
ATOM 702 N N . GLY A 1 89 ? -21.255 20.008 16.138 1.00 95.94 89 GLY A N 1
ATOM 703 C CA . GLY A 1 89 ? -22.572 19.874 15.509 1.00 95.94 89 GLY A CA 1
ATOM 704 C C . GLY A 1 89 ? -22.702 18.758 14.465 1.00 95.94 89 GLY A C 1
ATOM 705 O O . GLY A 1 89 ? -23.799 18.576 13.943 1.00 95.94 89 GLY A O 1
ATOM 706 N N . LYS A 1 90 ? -21.639 17.995 14.183 1.00 97.25 90 LYS A N 1
ATOM 707 C CA . LYS A 1 90 ? -21.648 16.876 13.231 1.00 97.25 90 LYS A CA 1
ATOM 708 C C . LYS A 1 90 ? -21.685 15.546 13.966 1.00 97.25 90 LYS A C 1
ATOM 710 O O . LYS A 1 90 ? -20.887 15.328 14.877 1.00 97.25 90 LYS A O 1
ATOM 715 N N . ASP A 1 91 ? -22.575 14.657 13.543 1.00 97.12 91 ASP A N 1
ATOM 716 C CA . ASP A 1 91 ? -22.567 13.265 13.986 1.00 97.12 91 ASP A CA 1
ATOM 717 C C . ASP A 1 91 ? -21.493 12.493 13.208 1.00 97.12 91 ASP A C 1
ATOM 719 O O . ASP A 1 91 ? -21.276 12.720 12.017 1.00 97.12 91 ASP A O 1
ATOM 723 N N . GLY A 1 92 ? -20.796 11.590 13.882 1.00 97.06 92 GLY A N 1
ATOM 724 C CA . GLY A 1 92 ? -19.672 10.863 13.315 1.00 97.06 92 GLY A CA 1
ATOM 725 C C . GLY A 1 92 ? -19.211 9.729 14.217 1.00 97.06 92 GLY A C 1
ATOM 726 O O . GLY A 1 92 ? -19.966 9.220 15.049 1.00 97.06 92 GLY A O 1
ATOM 727 N N . VAL A 1 93 ? -17.956 9.328 14.045 1.00 97.19 93 VAL A N 1
ATOM 728 C CA . VAL A 1 93 ? -17.321 8.300 14.872 1.00 97.19 93 VAL A CA 1
ATOM 729 C C . VAL A 1 93 ? -16.073 8.856 15.549 1.00 97.19 93 VAL A C 1
ATOM 731 O O . VAL A 1 93 ? -15.207 9.454 14.910 1.00 97.19 93 VAL A O 1
ATOM 734 N N . GLN A 1 94 ? -15.999 8.669 16.863 1.00 98.12 94 GLN A N 1
ATOM 735 C CA . GLN A 1 94 ? -14.813 8.909 17.668 1.00 98.12 94 GLN A CA 1
ATOM 736 C C . GLN A 1 94 ? -13.972 7.637 17.681 1.00 98.12 94 GLN A C 1
ATOM 738 O O . GLN A 1 94 ? -14.443 6.577 18.094 1.00 98.12 94 GLN A O 1
ATOM 743 N N . LEU A 1 95 ? -12.734 7.764 17.222 1.00 98.38 95 LEU A N 1
ATOM 744 C CA . LEU A 1 95 ? -11.740 6.707 17.142 1.00 98.38 95 LEU A CA 1
ATOM 745 C C . LEU A 1 95 ? -10.663 6.978 18.190 1.00 98.38 95 LEU A C 1
ATOM 747 O O . LEU A 1 95 ? -10.170 8.106 18.268 1.00 98.38 95 LEU A O 1
ATOM 751 N N . THR A 1 96 ? -10.294 5.966 18.966 1.00 98.19 96 THR A N 1
ATOM 752 C CA . THR A 1 96 ? -9.289 6.090 20.030 1.00 98.19 96 THR A CA 1
ATOM 753 C C . THR A 1 96 ? -8.382 4.867 20.041 1.00 98.19 96 THR A C 1
ATOM 755 O O . THR A 1 96 ? -8.870 3.743 19.961 1.00 98.19 96 THR A O 1
ATOM 758 N N . LEU A 1 97 ? -7.074 5.092 20.153 1.00 98.38 97 LEU A N 1
ATOM 759 C CA . LEU A 1 97 ? -6.039 4.084 20.371 1.00 98.38 97 LEU A CA 1
ATOM 760 C C . LEU A 1 97 ? -5.368 4.335 21.717 1.00 98.38 97 LEU A C 1
ATOM 762 O O . LEU A 1 97 ? -4.791 5.406 21.915 1.00 98.38 97 LEU A O 1
ATOM 766 N N . ASN A 1 98 ? -5.372 3.318 22.574 1.00 97.56 98 ASN A N 1
ATOM 767 C CA . ASN A 1 98 ? -4.666 3.301 23.846 1.00 97.56 98 ASN A CA 1
ATOM 768 C C . ASN A 1 98 ? -3.670 2.134 23.906 1.00 97.56 98 ASN A C 1
ATOM 770 O O . ASN A 1 98 ? -3.927 1.061 23.349 1.00 97.56 98 ASN A O 1
ATOM 774 N N . ILE A 1 99 ? -2.575 2.331 24.637 1.00 95.81 99 ILE A N 1
ATOM 775 C CA . ILE A 1 99 ? -1.617 1.284 25.014 1.00 95.81 99 ILE A CA 1
ATOM 776 C C . ILE A 1 99 ? -1.418 1.368 26.523 1.00 95.81 99 ILE A C 1
ATOM 778 O O . ILE A 1 99 ? -1.127 2.444 27.033 1.00 95.81 99 ILE A O 1
ATOM 782 N N . ASP A 1 100 ? -1.588 0.247 27.226 1.00 94.38 100 ASP A N 1
ATOM 783 C CA . ASP A 1 100 ? -1.509 0.162 28.691 1.00 94.38 100 ASP A CA 1
ATOM 784 C C . ASP A 1 100 ? -2.376 1.244 29.376 1.00 94.38 100 ASP A C 1
ATOM 786 O O . ASP A 1 100 ? -1.946 1.931 30.297 1.00 94.38 100 ASP A O 1
ATOM 790 N N . ASP A 1 101 ? -3.600 1.416 28.859 1.00 94.00 101 ASP A N 1
ATOM 791 C CA . ASP A 1 101 ? -4.598 2.423 29.260 1.00 94.00 101 ASP A CA 1
ATOM 792 C C . ASP A 1 101 ? -4.198 3.899 29.053 1.00 94.00 101 ASP A C 1
ATOM 794 O O . ASP A 1 101 ? -4.985 4.800 29.348 1.00 94.00 101 ASP A O 1
ATOM 798 N N . GLU A 1 102 ? -3.039 4.176 28.449 1.00 94.69 102 GLU A N 1
ATOM 799 C CA . GLU A 1 102 ? -2.651 5.528 28.051 1.00 94.69 102 GLU A CA 1
ATOM 800 C C . GLU A 1 102 ? -3.129 5.872 26.630 1.00 94.69 102 GLU A C 1
ATOM 802 O O . GLU A 1 102 ? -2.903 5.088 25.703 1.00 94.69 102 GLU A O 1
ATOM 807 N N . PRO A 1 103 ? -3.734 7.056 26.405 1.00 95.00 103 PRO A N 1
ATOM 808 C CA . PRO A 1 103 ? -4.157 7.482 25.078 1.00 95.00 103 PRO A CA 1
ATOM 809 C C . PRO A 1 103 ? -2.968 7.839 24.189 1.00 95.00 103 PRO A C 1
ATOM 811 O O . PRO A 1 103 ? -2.145 8.692 24.525 1.00 95.00 103 PRO A O 1
ATOM 814 N N . ILE A 1 104 ? -2.917 7.209 23.017 1.00 97.50 104 ILE A N 1
ATOM 815 C CA . ILE A 1 104 ? -1.850 7.395 22.030 1.00 97.50 104 ILE A CA 1
ATOM 816 C C . ILE A 1 104 ? -2.326 8.271 20.879 1.00 97.50 104 ILE A C 1
ATOM 818 O O . ILE A 1 104 ? -1.639 9.220 20.507 1.00 97.50 104 ILE A O 1
ATOM 822 N N . VAL A 1 105 ? -3.487 7.961 20.295 1.00 97.44 105 VAL A N 1
ATOM 823 C CA . VAL A 1 105 ? -4.057 8.720 19.173 1.00 97.44 105 VAL A CA 1
ATOM 824 C C . VAL A 1 105 ? -5.574 8.734 19.272 1.00 97.44 105 VAL A C 1
ATOM 826 O O . VAL A 1 105 ? -6.196 7.706 19.530 1.00 97.44 105 VAL A O 1
ATOM 829 N N . THR A 1 106 ? -6.167 9.887 18.977 1.00 97.50 106 THR A N 1
ATOM 830 C CA . THR A 1 106 ? -7.615 10.088 18.950 1.00 97.50 106 THR A CA 1
ATOM 831 C C . THR A 1 106 ? -7.993 10.825 17.667 1.00 97.50 106 THR A C 1
ATOM 833 O O . THR A 1 106 ? -7.336 11.799 17.301 1.00 97.50 106 THR A O 1
ATOM 836 N N . ALA A 1 107 ? -9.044 10.384 16.974 1.00 98.25 107 ALA A N 1
ATOM 837 C CA . ALA A 1 107 ? -9.510 10.981 15.721 1.00 98.25 107 ALA A CA 1
ATOM 838 C C . ALA A 1 107 ? -11.038 11.020 15.648 1.00 98.25 107 ALA A C 1
ATOM 840 O O . ALA A 1 107 ? -11.701 10.103 16.117 1.00 98.25 107 ALA A O 1
ATOM 841 N N . PHE A 1 108 ? -11.603 12.059 15.035 1.00 98.44 108 PHE A N 1
ATOM 842 C CA . PHE A 1 108 ? -13.038 12.137 14.761 1.00 98.44 108 PHE A CA 1
ATOM 843 C C . PHE A 1 108 ? -13.277 12.105 13.253 1.00 98.44 108 PHE A C 1
ATOM 845 O O . PHE A 1 108 ? -12.697 12.912 12.527 1.00 98.44 108 PHE A O 1
ATOM 852 N N . ASP A 1 109 ? -14.139 11.201 12.794 1.00 97.88 109 ASP A N 1
ATOM 853 C CA . ASP A 1 109 ? -14.563 11.132 11.396 1.00 97.88 109 ASP A CA 1
ATOM 854 C C . ASP A 1 109 ? -16.041 11.545 11.266 1.00 97.88 109 ASP A C 1
ATOM 856 O O . ASP A 1 109 ? -16.924 10.786 11.682 1.00 97.88 109 ASP A O 1
ATOM 860 N N . PRO A 1 110 ? -16.335 12.725 10.679 1.00 97.19 110 PRO A N 1
ATOM 861 C CA . PRO A 1 110 ? -17.704 13.199 10.454 1.00 97.19 110 PRO A CA 1
ATOM 862 C C . PRO A 1 110 ? -18.413 12.469 9.303 1.00 97.19 110 PRO A C 1
ATOM 864 O O . PRO A 1 110 ? -19.573 12.741 9.008 1.00 97.19 110 PRO A O 1
ATOM 867 N N . THR A 1 111 ? -17.716 11.576 8.606 1.00 96.00 111 THR A N 1
ATOM 868 C CA . THR A 1 111 ? -18.202 10.860 7.423 1.00 96.00 111 THR A CA 1
ATOM 869 C C . THR A 1 111 ? -17.877 9.373 7.549 1.00 96.00 111 THR A C 1
ATOM 871 O O . THR A 1 111 ? -17.004 8.877 6.830 1.00 96.00 111 THR A O 1
ATOM 874 N N . PRO A 1 112 ? -18.549 8.652 8.473 1.00 94.88 112 PRO A N 1
ATOM 875 C CA . PRO A 1 112 ? -18.138 7.303 8.802 1.00 94.88 112 PRO A CA 1
ATOM 876 C C . PRO A 1 112 ? -18.228 6.326 7.628 1.00 94.88 112 PRO A C 1
ATOM 878 O O . PRO A 1 112 ? -19.100 6.465 6.767 1.00 94.88 112 PRO A O 1
ATOM 881 N N . LEU A 1 113 ? -17.380 5.295 7.636 1.00 94.06 113 LEU A N 1
ATOM 882 C CA . LEU A 1 113 ? -17.410 4.209 6.655 1.00 94.06 113 LEU A CA 1
ATOM 883 C C . LEU A 1 113 ? -18.797 3.546 6.594 1.00 94.06 113 LEU A C 1
ATOM 885 O O . LEU A 1 113 ? -19.482 3.381 7.605 1.00 94.06 113 LEU A O 1
ATOM 889 N N . SER A 1 114 ? -19.213 3.094 5.411 1.00 90.25 114 SER A N 1
ATOM 890 C CA . SER A 1 114 ? -20.477 2.359 5.253 1.00 90.25 114 SER A CA 1
ATOM 891 C C . SER A 1 114 ? -20.489 1.048 6.053 1.00 90.25 114 SER A C 1
ATOM 893 O O . SER A 1 114 ? -21.517 0.672 6.623 1.00 90.25 114 SER A O 1
ATOM 895 N N . THR A 1 115 ? -19.335 0.389 6.170 1.00 89.81 115 THR A N 1
ATOM 896 C CA . THR A 1 115 ? -19.114 -0.827 6.969 1.00 89.81 115 THR A CA 1
ATOM 897 C C . THR A 1 115 ? -19.236 -0.588 8.472 1.00 89.81 115 THR A C 1
ATOM 899 O O . THR A 1 115 ? -19.610 -1.501 9.203 1.00 89.81 115 THR A O 1
ATOM 902 N N . TRP A 1 116 ? -18.993 0.637 8.955 1.00 89.62 116 TRP A N 1
ATOM 903 C CA . TRP A 1 116 ? -19.232 0.987 10.358 1.00 89.62 116 TRP A CA 1
ATOM 904 C C . TRP A 1 116 ? -20.719 0.878 10.704 1.00 89.62 116 TRP A C 1
ATOM 906 O O . TRP A 1 116 ? -21.076 0.298 11.724 1.00 89.62 116 TRP A O 1
ATOM 916 N N . LYS A 1 117 ? -21.594 1.373 9.819 1.00 84.62 117 LYS A N 1
ATOM 917 C CA . LYS A 1 117 ? -23.051 1.342 10.025 1.00 84.62 117 LYS A CA 1
ATOM 918 C C . LYS A 1 117 ? -23.675 -0.027 9.758 1.00 84.62 117 LYS A C 1
ATOM 920 O O . LYS A 1 117 ? -24.634 -0.400 10.421 1.00 84.62 117 LYS A O 1
ATOM 925 N N . SER A 1 118 ? -23.170 -0.752 8.762 1.00 84.06 118 SER A N 1
ATOM 926 C CA . SER A 1 118 ? -23.754 -2.027 8.310 1.00 84.06 118 SER A CA 1
ATOM 927 C C . SER A 1 118 ? -23.208 -3.261 9.037 1.00 84.06 118 SER A C 1
ATOM 929 O O . SER A 1 118 ? -23.739 -4.356 8.861 1.00 84.06 118 SER A O 1
ATOM 931 N N . GLY A 1 119 ? -22.196 -3.080 9.890 1.00 80.94 119 GLY A N 1
ATOM 932 C CA . GLY A 1 119 ? -21.472 -4.166 10.537 1.00 80.94 119 GLY A CA 1
ATOM 933 C C . GLY A 1 119 ? -20.285 -4.603 9.683 1.00 80.94 119 GLY A C 1
ATOM 934 O O . GLY A 1 119 ? -20.444 -5.094 8.569 1.00 80.94 119 GLY A O 1
ATOM 935 N N . GLY A 1 120 ? -19.080 -4.425 10.220 1.00 88.94 120 GLY A N 1
ATOM 936 C CA . GLY A 1 120 ? -17.836 -4.843 9.579 1.00 88.94 120 GLY A CA 1
ATOM 937 C C . GLY A 1 120 ? -17.100 -5.907 10.385 1.00 88.94 120 GLY A C 1
ATOM 938 O O . GLY A 1 120 ? -17.600 -6.448 11.372 1.00 88.94 120 GLY A O 1
ATOM 939 N N . ARG A 1 121 ? -15.881 -6.213 9.954 1.00 91.62 121 ARG A N 1
ATOM 940 C CA . ARG A 1 121 ? -14.997 -7.199 10.575 1.00 91.62 121 ARG A CA 1
ATOM 941 C C . ARG A 1 121 ? -13.865 -6.516 11.332 1.00 91.62 121 ARG A C 1
ATOM 943 O O . ARG A 1 121 ? -13.525 -5.361 11.073 1.00 91.62 121 ARG A O 1
ATOM 950 N N . VAL A 1 122 ? -13.294 -7.258 12.272 1.00 92.88 122 VAL A N 1
ATOM 951 C CA . VAL A 1 122 ? -12.087 -6.869 13.003 1.00 92.88 122 VAL A CA 1
ATOM 952 C C . VAL A 1 122 ? -10.918 -7.666 12.445 1.00 92.88 122 VAL A C 1
ATOM 954 O O . VAL A 1 122 ? -11.056 -8.868 12.216 1.00 92.88 122 VAL A O 1
ATOM 957 N N . ALA A 1 123 ? -9.784 -7.007 12.232 1.00 92.69 123 ALA A N 1
ATOM 958 C CA . ALA A 1 123 ? -8.546 -7.654 11.824 1.00 92.69 123 ALA A CA 1
ATOM 959 C C . ALA A 1 123 ? -7.408 -7.278 12.772 1.00 92.69 123 ALA A C 1
ATOM 961 O O . ALA A 1 123 ? -7.314 -6.132 13.207 1.00 92.69 123 ALA A O 1
ATOM 962 N N . PHE A 1 124 ? -6.532 -8.243 13.035 1.00 93.88 124 PHE A N 1
ATOM 963 C CA . PHE A 1 124 ? -5.229 -8.037 13.657 1.00 93.88 124 PHE A CA 1
ATOM 964 C C . PHE A 1 124 ? -4.183 -8.314 12.586 1.00 93.88 124 PHE A C 1
ATOM 966 O O . PHE A 1 124 ? -4.283 -9.326 11.890 1.00 93.88 124 PHE A O 1
ATOM 973 N N . TRP A 1 125 ? -3.224 -7.417 12.413 1.00 92.62 125 TRP A N 1
ATOM 974 C CA . TRP A 1 125 ? -2.249 -7.528 11.334 1.00 92.62 125 TRP A CA 1
ATOM 975 C C . TRP A 1 125 ? -0.940 -6.841 11.702 1.00 92.62 125 TRP A C 1
ATOM 977 O O . TRP A 1 125 ? -0.854 -6.107 12.685 1.00 92.62 125 TRP A O 1
ATOM 987 N N . THR A 1 126 ? 0.090 -7.116 10.912 1.00 92.06 126 THR A N 1
ATOM 988 C CA . THR A 1 126 ? 1.438 -6.593 11.109 1.00 92.06 126 THR A CA 1
ATOM 989 C C . THR A 1 126 ? 2.140 -6.424 9.762 1.00 92.06 126 THR A C 1
ATOM 991 O O . THR A 1 126 ? 1.655 -6.927 8.746 1.00 92.06 126 THR A O 1
ATOM 994 N N . VAL A 1 127 ? 3.256 -5.700 9.749 1.00 87.56 127 VAL A N 1
ATOM 995 C CA . VAL A 1 127 ? 4.121 -5.483 8.584 1.00 87.56 127 VAL A CA 1
ATOM 996 C C . VAL A 1 127 ? 5.518 -5.935 8.968 1.00 87.56 127 VAL A C 1
ATOM 998 O O . VAL A 1 127 ? 6.053 -5.447 9.956 1.00 87.56 127 VAL A O 1
ATOM 1001 N N . ASP A 1 128 ? 6.088 -6.868 8.202 1.00 81.06 128 ASP A N 1
ATOM 1002 C CA . ASP A 1 128 ? 7.461 -7.372 8.391 1.00 81.06 128 ASP A CA 1
ATOM 1003 C C . ASP A 1 128 ? 7.814 -7.719 9.857 1.00 81.06 128 ASP A C 1
ATOM 1005 O O . ASP A 1 128 ? 8.903 -7.456 10.371 1.00 81.06 128 ASP A O 1
ATOM 1009 N N . SER A 1 129 ? 6.837 -8.284 10.568 1.00 81.81 129 SER A N 1
ATOM 1010 C CA . SER A 1 129 ? 6.947 -8.662 11.973 1.00 81.81 129 SER A CA 1
ATOM 1011 C C . SER A 1 129 ? 6.027 -9.850 12.268 1.00 81.81 129 SER A C 1
ATOM 1013 O O . SER A 1 129 ? 5.370 -10.401 11.383 1.00 81.81 129 SER A O 1
ATOM 1015 N N . THR A 1 130 ? 6.024 -10.319 13.511 1.00 81.81 130 THR A N 1
ATOM 1016 C CA . THR A 1 130 ? 5.172 -11.416 13.978 1.00 81.81 130 THR A CA 1
ATOM 1017 C C . THR A 1 130 ? 4.365 -10.948 15.174 1.00 81.81 130 THR A C 1
ATOM 1019 O O . THR A 1 130 ? 4.908 -10.366 16.110 1.00 81.81 130 THR A O 1
ATOM 1022 N N . LEU A 1 131 ? 3.067 -11.246 15.165 1.00 86.69 131 LEU A N 1
ATOM 1023 C CA . LEU A 1 131 ? 2.157 -10.892 16.245 1.00 86.69 131 LEU A CA 1
ATOM 1024 C C . LEU A 1 131 ? 1.814 -12.126 17.086 1.00 86.69 131 LEU A C 1
ATOM 1026 O O . LEU A 1 131 ? 1.350 -13.137 16.562 1.00 86.69 131 LEU A O 1
ATOM 1030 N N . MET A 1 132 ? 1.979 -12.016 18.404 1.00 89.88 132 MET A N 1
ATOM 1031 C CA . MET A 1 132 ? 1.460 -12.985 19.370 1.00 89.88 132 MET A CA 1
ATOM 1032 C C . MET A 1 132 ? 0.303 -12.361 20.148 1.00 89.88 132 MET A C 1
ATOM 1034 O O . MET A 1 132 ? 0.457 -11.306 20.758 1.00 89.88 132 MET A O 1
ATOM 1038 N N . ILE A 1 133 ? -0.851 -13.029 20.157 1.00 93.88 133 ILE A N 1
ATOM 1039 C CA . ILE A 1 133 ? -2.054 -12.558 20.851 1.00 93.88 133 ILE A CA 1
ATOM 1040 C C . ILE A 1 133 ? -2.347 -13.503 22.015 1.00 93.88 133 ILE A C 1
ATOM 1042 O O . ILE A 1 133 ? -2.802 -14.624 21.806 1.00 93.88 133 ILE A O 1
ATOM 1046 N N . ALA A 1 134 ? -2.118 -13.044 23.247 1.00 94.12 134 ALA A N 1
ATOM 1047 C CA . ALA A 1 134 ? -2.472 -13.814 24.442 1.00 94.12 134 ALA A CA 1
ATOM 1048 C C . ALA A 1 134 ? -3.991 -13.844 24.683 1.00 94.12 134 ALA A C 1
ATOM 1050 O O . ALA A 1 134 ? -4.548 -14.854 25.114 1.00 94.12 134 ALA A O 1
ATOM 1051 N N . ARG A 1 135 ? -4.674 -12.723 24.421 1.00 95.44 135 ARG A N 1
ATOM 1052 C CA . ARG A 1 135 ? -6.125 -12.584 24.574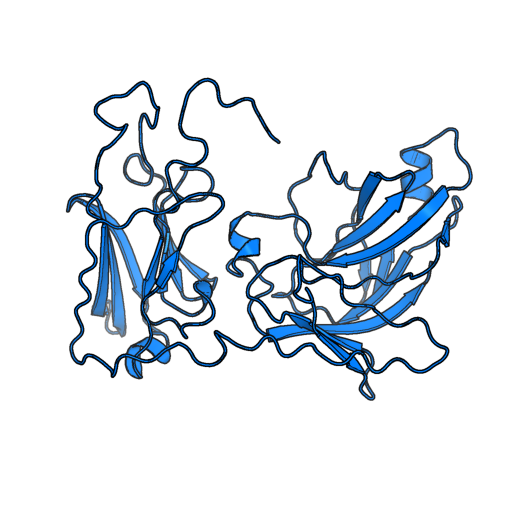 1.00 95.44 135 ARG A CA 1
ATOM 1053 C C . ARG A 1 135 ? -6.654 -11.516 23.626 1.00 95.44 135 ARG A C 1
ATOM 1055 O O . ARG A 1 135 ? -6.101 -10.425 23.564 1.00 95.44 135 ARG A O 1
ATOM 1062 N N . ALA A 1 136 ? -7.770 -11.813 22.967 1.00 95.25 136 ALA A N 1
ATOM 1063 C CA . ALA A 1 136 ? -8.557 -10.839 22.222 1.00 95.25 136 ALA A CA 1
ATOM 1064 C C . ALA A 1 136 ? -9.975 -10.780 22.797 1.00 95.25 136 ALA A C 1
ATOM 1066 O O . ALA A 1 136 ? -10.608 -11.815 23.017 1.00 95.25 136 ALA A O 1
ATOM 1067 N N . LYS A 1 137 ? -10.473 -9.565 23.030 1.00 95.44 137 LYS A N 1
ATOM 1068 C CA . LYS A 1 137 ? -11.862 -9.300 23.403 1.00 95.44 137 LYS A CA 1
ATOM 1069 C C . LYS A 1 137 ? -12.429 -8.304 22.403 1.00 95.44 137 LYS A C 1
ATOM 1071 O O . LYS A 1 137 ? -11.831 -7.259 22.175 1.00 95.44 137 LYS A O 1
ATOM 1076 N N . ILE A 1 138 ? -13.558 -8.654 21.801 1.00 92.94 138 ILE A N 1
ATOM 1077 C CA . ILE A 1 138 ? -14.272 -7.803 20.852 1.00 92.94 138 ILE A CA 1
ATOM 1078 C C . ILE A 1 138 ? -15.649 -7.546 21.443 1.00 92.94 138 ILE A C 1
ATOM 1080 O O . ILE A 1 138 ? -16.341 -8.486 21.834 1.00 92.94 138 ILE A O 1
ATOM 1084 N N . GLU A 1 139 ? -16.023 -6.276 21.510 1.00 93.56 139 GLU A N 1
ATOM 1085 C CA . GLU A 1 139 ? -17.326 -5.823 21.978 1.00 93.56 139 GLU A CA 1
ATOM 1086 C C . GLU A 1 139 ? -17.963 -4.962 20.892 1.00 93.56 139 GLU A C 1
ATOM 1088 O O . GLU A 1 139 ? -17.295 -4.149 20.254 1.00 93.56 139 GLU A O 1
ATOM 1093 N N . ALA A 1 140 ? -19.259 -5.154 20.680 1.00 92.19 140 ALA A N 1
ATOM 1094 C CA . ALA A 1 140 ? -20.063 -4.357 19.771 1.00 92.19 140 ALA A CA 1
ATOM 1095 C C . ALA A 1 140 ? -21.496 -4.296 20.302 1.00 92.19 140 ALA A C 1
ATOM 1097 O O . ALA A 1 140 ? -21.929 -5.209 21.006 1.00 92.19 140 ALA A O 1
ATOM 1098 N N . GLU A 1 141 ? -22.240 -3.257 19.918 1.00 89.81 141 GLU A N 1
ATOM 1099 C CA . GLU A 1 141 ? -23.675 -3.142 20.219 1.00 89.81 141 GLU A CA 1
ATOM 1100 C C . GLU A 1 141 ? -24.442 -4.387 19.753 1.00 89.81 141 GLU A C 1
ATOM 1102 O O . GLU A 1 141 ? -25.298 -4.915 20.461 1.00 89.81 141 GLU A O 1
ATOM 1107 N N . LYS A 1 142 ? -24.073 -4.902 18.576 1.00 89.00 142 LYS A N 1
ATOM 1108 C CA . LYS A 1 142 ? -24.591 -6.149 18.027 1.00 89.00 142 LYS A CA 1
ATOM 1109 C C . LYS A 1 142 ? -23.458 -6.966 17.423 1.00 89.00 142 LYS A C 1
ATOM 1111 O O . LYS A 1 142 ? -22.819 -6.547 16.460 1.00 89.00 142 LYS A O 1
ATOM 1116 N N . MET A 1 143 ? -23.244 -8.163 17.960 1.00 89.56 143 MET A N 1
ATOM 1117 C CA . MET A 1 143 ? -22.317 -9.127 17.373 1.00 89.56 143 MET A CA 1
ATOM 1118 C C . MET A 1 143 ? -22.974 -9.832 16.183 1.00 89.56 143 MET A C 1
ATOM 1120 O O . MET A 1 143 ? -24.081 -10.360 16.290 1.00 89.56 143 MET A O 1
ATOM 1124 N N . GLY A 1 144 ? -22.283 -9.837 15.043 1.00 83.94 144 GLY A N 1
ATOM 1125 C CA . GLY A 1 144 ? -22.671 -10.632 13.880 1.00 83.94 144 GLY A CA 1
ATOM 1126 C C . GLY A 1 144 ? -22.395 -12.126 14.076 1.00 83.94 144 GLY A C 1
ATOM 1127 O O . GLY A 1 144 ? -21.703 -12.538 15.011 1.00 83.94 144 GLY A O 1
ATOM 1128 N N . LEU A 1 145 ? -22.909 -12.950 13.160 1.00 83.25 145 LEU A N 1
ATOM 1129 C CA . LEU A 1 145 ? -22.579 -14.373 13.128 1.00 83.25 145 LEU A CA 1
ATOM 1130 C C . LEU A 1 145 ? -21.101 -14.567 12.782 1.00 83.25 145 LEU A C 1
ATOM 1132 O O . LEU A 1 145 ? -20.569 -13.943 11.857 1.00 83.25 145 LEU A O 1
ATOM 1136 N N . LYS A 1 146 ? -20.448 -15.487 13.498 1.00 79.81 146 LYS A N 1
ATOM 1137 C CA . LYS A 1 146 ? -19.109 -15.950 13.134 1.00 79.81 146 LYS A CA 1
ATOM 1138 C C . LYS A 1 146 ? -19.176 -16.542 11.731 1.00 79.81 146 LYS A C 1
ATOM 1140 O O . LYS A 1 146 ? -19.923 -17.481 11.482 1.00 79.81 146 LYS A O 1
ATOM 1145 N N . SER A 1 147 ? -18.398 -15.976 10.825 1.00 75.44 147 SER A N 1
ATOM 1146 C CA . SER A 1 147 ? -18.297 -16.437 9.448 1.00 75.44 147 SER A CA 1
ATOM 1147 C C . SER A 1 147 ? -16.862 -16.285 8.987 1.00 75.44 147 SER A C 1
ATOM 1149 O O . SER A 1 147 ? -16.201 -15.290 9.314 1.00 75.44 147 SER A O 1
ATOM 1151 N N . LEU A 1 148 ? -16.393 -17.254 8.207 1.00 69.38 148 LEU A N 1
ATOM 1152 C CA . LEU A 1 148 ? -15.166 -17.077 7.445 1.00 69.38 148 LEU A CA 1
ATOM 1153 C C . LEU A 1 148 ? -15.364 -15.903 6.475 1.00 69.38 148 LEU A C 1
ATOM 1155 O O . LEU A 1 148 ? -16.473 -15.725 5.955 1.00 69.38 148 LEU A O 1
ATOM 1159 N N . PRO A 1 149 ? -14.348 -15.056 6.256 1.00 63.28 149 PRO A N 1
ATOM 1160 C CA . PRO A 1 149 ? -14.448 -14.031 5.232 1.00 63.28 149 PRO A CA 1
ATOM 1161 C C . PRO A 1 149 ? -14.677 -14.686 3.867 1.00 63.28 149 PRO A C 1
ATOM 1163 O O . PRO A 1 149 ? -14.074 -15.710 3.543 1.00 63.28 149 PRO A O 1
ATOM 1166 N N . SER A 1 150 ? -15.584 -14.120 3.076 1.00 56.31 150 SER A N 1
ATOM 1167 C CA . SER A 1 150 ? -15.865 -14.626 1.736 1.00 56.31 150 SER A CA 1
ATOM 1168 C C . SER A 1 150 ? -14.633 -14.446 0.845 1.00 56.31 150 SER A C 1
ATOM 1170 O O . SER A 1 150 ? -14.087 -13.348 0.758 1.00 56.31 150 SER A O 1
ATOM 1172 N N . GLY A 1 151 ? -14.191 -15.517 0.182 1.00 53.62 151 GLY A N 1
ATOM 1173 C CA . GLY A 1 151 ? -13.014 -15.496 -0.697 1.00 53.62 151 GLY A CA 1
ATOM 1174 C C . GLY A 1 151 ? -11.659 -15.599 0.012 1.00 53.62 151 GLY A C 1
ATOM 1175 O O . GLY A 1 151 ? -10.657 -15.227 -0.586 1.00 53.62 151 GLY A O 1
ATOM 1176 N N . LEU A 1 152 ? -11.611 -16.067 1.271 1.00 46.28 152 LEU A N 1
ATOM 1177 C CA . LEU A 1 152 ? -10.342 -16.329 1.975 1.00 46.28 152 LEU A CA 1
ATOM 1178 C C . LEU A 1 152 ? -9.759 -17.731 1.708 1.00 46.28 152 LEU A C 1
ATOM 1180 O O . LEU A 1 152 ? -8.633 -18.011 2.100 1.00 46.28 152 LEU A O 1
ATOM 1184 N N . PHE A 1 153 ? -10.502 -18.576 0.996 1.00 37.97 153 PHE A N 1
ATOM 1185 C CA . PHE A 1 153 ? -10.003 -19.777 0.334 1.00 37.97 153 PHE A CA 1
ATOM 1186 C C . PHE A 1 153 ? -10.572 -19.805 -1.087 1.00 37.97 153 PHE A C 1
ATOM 1188 O O . PHE A 1 153 ? -11.675 -19.308 -1.315 1.00 37.97 153 PHE A O 1
ATOM 1195 N N . ASP A 1 154 ? -9.771 -20.342 -2.003 1.00 35.66 154 ASP A N 1
ATOM 1196 C CA . ASP A 1 154 ? -9.940 -20.406 -3.458 1.00 35.66 154 ASP A CA 1
ATOM 1197 C C . ASP A 1 154 ? -9.452 -19.163 -4.216 1.00 35.66 154 ASP A C 1
ATOM 1199 O O . ASP A 1 154 ? -10.174 -18.526 -4.986 1.00 35.66 154 ASP A O 1
ATOM 1203 N N . ALA A 1 155 ? -8.141 -18.907 -4.125 1.00 37.03 155 ALA A N 1
ATOM 1204 C CA . ALA A 1 155 ? -7.400 -18.642 -5.353 1.00 37.03 155 ALA A CA 1
ATOM 1205 C C . ALA A 1 155 ? -7.637 -19.842 -6.287 1.00 37.03 155 ALA A C 1
ATOM 1207 O O . ALA A 1 155 ? -6.858 -20.791 -6.311 1.00 37.03 155 ALA A O 1
ATOM 1208 N N . MET A 1 156 ? -8.769 -19.853 -7.000 1.00 35.34 156 MET A N 1
ATOM 1209 C CA . MET A 1 156 ? -8.916 -20.742 -8.140 1.00 35.34 156 MET A CA 1
ATOM 1210 C C . MET A 1 156 ? -7.696 -20.478 -9.024 1.00 35.34 156 MET A C 1
ATOM 1212 O O . MET A 1 156 ? -7.400 -19.303 -9.277 1.00 35.34 156 MET A O 1
ATOM 1216 N N . PRO A 1 157 ? -6.970 -21.509 -9.485 1.00 36.75 157 PRO A N 1
ATOM 1217 C CA . PRO A 1 157 ? -5.976 -21.291 -10.513 1.00 36.75 157 PRO A CA 1
ATOM 1218 C C . PRO A 1 157 ? -6.711 -20.645 -11.683 1.00 36.75 157 PRO A C 1
ATOM 1220 O O . PRO A 1 157 ? -7.596 -21.249 -12.294 1.00 36.75 157 PRO A O 1
ATOM 1223 N N . LEU A 1 158 ? -6.403 -19.377 -11.949 1.00 45.00 158 LEU A N 1
ATOM 1224 C CA . LEU A 1 158 ? -6.881 -18.734 -13.153 1.00 45.00 158 LEU A CA 1
ATOM 1225 C C . LEU A 1 158 ? -6.243 -19.489 -14.307 1.00 45.00 158 LEU A C 1
ATOM 1227 O O . LEU A 1 158 ? -5.024 -19.493 -14.476 1.00 45.00 158 LEU A O 1
ATOM 1231 N N . VAL A 1 159 ? -7.092 -20.184 -15.058 1.00 37.31 159 VAL A N 1
ATOM 1232 C CA . VAL A 1 159 ? -6.718 -20.842 -16.299 1.00 37.31 159 VAL A CA 1
ATOM 1233 C C . VAL A 1 159 ? -6.183 -19.753 -17.219 1.00 37.31 159 VAL A C 1
ATOM 1235 O O . VAL A 1 159 ? -6.937 -18.924 -17.728 1.00 37.31 159 VAL A O 1
ATOM 1238 N N . VAL A 1 160 ? -4.866 -19.738 -17.413 1.00 40.69 160 VAL A N 1
ATOM 1239 C CA . VAL A 1 160 ? -4.235 -18.926 -18.448 1.00 40.69 160 VAL A CA 1
ATOM 1240 C C . VAL A 1 160 ? -4.574 -19.593 -19.775 1.00 40.69 160 VAL A C 1
ATOM 1242 O O . VAL A 1 160 ? -3.865 -20.480 -20.246 1.00 40.69 160 VAL A O 1
ATOM 1245 N N . ALA A 1 161 ? -5.700 -19.204 -20.367 1.00 38.31 161 ALA A N 1
ATOM 1246 C CA . ALA A 1 161 ? -5.975 -19.520 -21.757 1.00 38.31 161 ALA A CA 1
ATOM 1247 C C . ALA A 1 161 ? -5.045 -18.657 -22.618 1.00 38.31 161 ALA A C 1
ATOM 1249 O O . ALA A 1 161 ? -5.302 -17.482 -22.870 1.00 38.31 161 ALA A O 1
ATOM 1250 N N . ALA A 1 162 ? -3.918 -19.235 -23.023 1.00 44.66 162 ALA A N 1
ATOM 1251 C CA . ALA A 1 162 ? -3.070 -18.656 -24.047 1.00 44.66 162 ALA A CA 1
ATOM 1252 C C . ALA A 1 162 ? -3.662 -18.975 -25.423 1.00 44.66 162 ALA A C 1
ATOM 1254 O O . ALA A 1 162 ? -3.812 -20.149 -25.755 1.00 44.66 162 ALA A O 1
ATOM 1255 N N . GLN A 1 163 ? -3.912 -17.947 -26.241 1.00 36.97 163 GLN A N 1
ATOM 1256 C CA . GLN A 1 163 ? -3.673 -18.030 -27.683 1.00 36.97 163 GLN A CA 1
ATOM 1257 C C . GLN A 1 163 ? -3.506 -16.646 -28.354 1.00 36.97 163 GLN A C 1
ATOM 1259 O O . GLN A 1 163 ? -4.412 -15.819 -28.364 1.00 36.97 163 GLN A O 1
ATOM 1264 N N . ALA A 1 164 ? -2.332 -16.510 -28.990 1.00 46.16 164 ALA A N 1
ATOM 1265 C CA . ALA A 1 164 ? -2.013 -15.850 -30.267 1.00 46.16 164 ALA A CA 1
ATOM 1266 C C . ALA A 1 164 ? -1.436 -14.403 -30.361 1.00 46.16 164 ALA A C 1
ATOM 1268 O O . ALA A 1 164 ? -2.080 -13.381 -30.128 1.00 46.16 164 ALA A O 1
ATOM 1269 N N . THR A 1 165 ? -0.216 -14.391 -30.933 1.00 50.19 165 THR A N 1
ATOM 1270 C CA . THR A 1 165 ? 0.433 -13.483 -31.918 1.00 50.19 165 THR A CA 1
ATOM 1271 C C . THR A 1 165 ? 0.821 -12.039 -31.585 1.00 50.19 165 THR A C 1
ATOM 1273 O O . THR A 1 165 ? 1.713 -11.523 -32.253 1.00 50.19 165 THR A O 1
ATOM 1276 N N . ALA A 1 166 ? 0.260 -11.400 -30.560 1.00 59.19 166 ALA A N 1
ATOM 1277 C CA . ALA A 1 166 ? 0.723 -10.083 -30.094 1.00 59.19 166 ALA A CA 1
ATOM 1278 C C . ALA A 1 166 ? 1.439 -10.206 -28.737 1.00 59.19 166 ALA A C 1
ATOM 1280 O O . ALA A 1 166 ? 1.107 -11.119 -27.976 1.00 59.19 166 ALA A O 1
ATOM 1281 N N . PRO A 1 167 ? 2.397 -9.317 -28.399 1.00 74.31 167 PRO A N 1
ATOM 1282 C CA . PRO A 1 167 ? 2.966 -9.295 -27.056 1.00 74.31 167 PRO A CA 1
ATOM 1283 C C . PRO A 1 167 ? 1.829 -9.096 -26.037 1.00 74.31 167 PRO A C 1
ATOM 1285 O O . PRO A 1 167 ? 1.031 -8.165 -26.144 1.00 74.31 167 PRO A O 1
ATOM 1288 N N . GLN A 1 168 ? 1.715 -10.033 -25.095 1.00 87.81 168 GLN A N 1
ATOM 1289 C CA . GLN A 1 168 ? 0.683 -10.080 -24.058 1.00 87.81 168 GLN A CA 1
ATOM 1290 C C . GLN A 1 168 ? 1.352 -9.907 -22.688 1.00 87.81 168 GLN A C 1
ATOM 1292 O O . GLN A 1 168 ? 2.382 -10.544 -22.453 1.00 87.81 168 GLN A O 1
ATOM 1297 N N . PRO A 1 169 ? 0.780 -9.100 -21.772 1.00 93.31 169 PRO A N 1
ATOM 1298 C CA . PRO A 1 169 ? 1.272 -9.047 -20.406 1.00 93.31 169 PRO A CA 1
ATOM 1299 C C . PRO A 1 169 ? 1.009 -10.387 -19.706 1.00 93.31 169 PRO A C 1
ATOM 1301 O O . PRO A 1 169 ? -0.111 -10.902 -19.723 1.00 93.31 169 PRO A O 1
ATOM 1304 N N . VAL A 1 170 ? 2.034 -10.953 -19.074 1.00 93.00 170 VAL A N 1
ATOM 1305 C CA . VAL A 1 170 ? 1.948 -12.240 -18.369 1.00 93.00 170 VAL A CA 1
ATOM 1306 C C . VAL A 1 170 ? 2.032 -11.998 -16.861 1.00 93.00 170 VAL A C 1
ATOM 1308 O O . VAL A 1 170 ? 3.020 -11.412 -16.420 1.00 93.00 170 VAL A O 1
ATOM 1311 N N . PRO A 1 171 ? 1.054 -12.437 -16.044 1.00 92.06 171 PRO A N 1
ATOM 1312 C CA . PRO A 1 171 ? 1.146 -12.328 -14.591 1.00 92.06 171 PRO A CA 1
ATOM 1313 C C . PRO A 1 171 ? 2.419 -12.965 -14.039 1.00 92.06 171 PRO A C 1
ATOM 1315 O O . PRO A 1 171 ? 2.777 -14.080 -14.423 1.00 92.06 171 PRO A O 1
ATOM 1318 N N . VAL A 1 172 ? 3.069 -12.298 -13.088 1.00 90.62 172 VAL A N 1
ATOM 1319 C CA . VAL A 1 172 ? 4.185 -12.907 -12.354 1.00 90.62 172 VAL A CA 1
ATOM 1320 C C . VAL A 1 172 ? 3.650 -13.743 -11.195 1.00 90.62 172 VAL A C 1
ATOM 1322 O O . VAL A 1 172 ? 2.732 -13.312 -10.493 1.00 90.62 172 VAL A O 1
ATOM 1325 N N . LEU A 1 173 ? 4.225 -14.925 -10.971 1.00 86.00 173 LEU A N 1
ATOM 1326 C CA . LEU A 1 173 ? 3.886 -15.776 -9.830 1.00 86.00 173 LEU A CA 1
ATOM 1327 C C . LEU A 1 173 ? 4.646 -15.336 -8.571 1.00 86.00 173 LEU A C 1
ATOM 1329 O O . LEU A 1 173 ? 5.833 -15.005 -8.623 1.00 86.00 173 LEU A O 1
ATOM 1333 N N . VAL A 1 174 ? 3.958 -15.350 -7.432 1.00 77.81 174 VAL A N 1
ATOM 1334 C CA . VAL A 1 174 ? 4.521 -15.141 -6.094 1.00 77.81 174 VAL A CA 1
ATOM 1335 C C . VAL A 1 174 ? 4.111 -16.340 -5.247 1.00 77.81 174 VAL A C 1
ATOM 1337 O O . VAL A 1 174 ? 2.965 -16.447 -4.812 1.00 77.81 174 VAL A O 1
ATOM 1340 N N . GLY A 1 175 ? 5.044 -17.277 -5.064 1.00 82.06 175 GLY A N 1
ATOM 1341 C CA . GLY A 1 175 ? 4.703 -18.613 -4.578 1.00 82.06 175 GLY A CA 1
ATOM 1342 C C . GLY A 1 175 ? 3.785 -19.315 -5.580 1.00 82.06 175 GLY A C 1
ATOM 1343 O O . GLY A 1 175 ? 4.106 -19.384 -6.764 1.00 82.06 175 GLY A O 1
ATOM 1344 N N . GLU A 1 176 ? 2.632 -19.785 -5.109 1.00 77.38 176 GLU A N 1
ATOM 1345 C CA . GLU A 1 176 ? 1.615 -20.457 -5.934 1.00 77.38 176 GLU A CA 1
ATOM 1346 C C . GLU A 1 176 ? 0.536 -19.499 -6.476 1.00 77.38 176 GLU A C 1
ATOM 1348 O O . GLU A 1 176 ? -0.332 -19.908 -7.244 1.00 77.38 176 GLU A O 1
ATOM 1353 N N . SER A 1 177 ? 0.593 -18.213 -6.113 1.00 77.31 177 SER A N 1
ATOM 1354 C CA . SER A 1 177 ? -0.431 -17.223 -6.462 1.00 77.31 177 SER A CA 1
ATOM 1355 C C . SER A 1 177 ? 0.022 -16.292 -7.586 1.00 77.31 177 SER A C 1
ATOM 1357 O O . SER A 1 177 ? 1.171 -15.848 -7.630 1.00 77.31 177 SER A O 1
ATOM 1359 N N . THR A 1 178 ? -0.896 -15.914 -8.475 1.00 86.94 178 THR A N 1
ATOM 1360 C CA . THR A 1 178 ? -0.656 -14.854 -9.467 1.00 86.94 178 THR A CA 1
ATOM 1361 C C . THR A 1 178 ? -0.641 -13.481 -8.797 1.00 86.94 178 THR A C 1
ATOM 1363 O O . THR A 1 178 ? -1.568 -13.145 -8.063 1.00 86.94 178 THR A O 1
ATOM 1366 N N . SER A 1 179 ? 0.360 -12.650 -9.092 1.00 89.69 179 SER A N 1
ATOM 1367 C CA . SER A 1 179 ? 0.438 -11.278 -8.565 1.00 89.69 179 SER A CA 1
ATOM 1368 C C . SER A 1 179 ? -0.500 -10.288 -9.260 1.00 89.69 179 SER A C 1
ATOM 1370 O O . SER A 1 179 ? -0.723 -9.204 -8.733 1.00 89.69 179 SER A O 1
ATOM 1372 N N . ALA A 1 180 ? -1.072 -10.647 -10.410 1.00 93.38 180 ALA A N 1
ATOM 1373 C CA . ALA A 1 180 ? -2.025 -9.833 -11.153 1.00 93.38 180 ALA A CA 1
ATOM 1374 C C . ALA A 1 180 ? -3.025 -10.721 -11.906 1.00 93.38 180 ALA A C 1
ATOM 1376 O O . ALA A 1 180 ? -2.689 -11.823 -12.337 1.00 93.38 180 ALA A O 1
ATOM 1377 N N . LEU A 1 181 ? -4.241 -10.217 -12.105 1.00 91.75 181 LEU A N 1
ATOM 1378 C CA . LEU A 1 181 ? -5.212 -10.777 -13.041 1.00 91.75 181 LEU A CA 1
ATOM 1379 C C . LEU A 1 181 ? -5.131 -9.999 -14.347 1.00 91.75 181 LEU A C 1
ATOM 1381 O O . LEU A 1 181 ? -5.138 -8.768 -14.328 1.00 91.75 181 LEU A O 1
ATOM 1385 N N . VAL A 1 182 ? -5.081 -10.709 -15.469 1.00 93.12 182 VAL A N 1
ATOM 1386 C CA . VAL A 1 182 ? -4.947 -10.119 -16.804 1.00 93.12 182 VAL A CA 1
ATOM 1387 C C . VAL A 1 182 ? -6.140 -10.539 -17.644 1.00 93.12 182 VAL A C 1
ATOM 1389 O O . VAL A 1 182 ? -6.314 -11.722 -17.915 1.00 93.12 182 VAL A O 1
ATOM 1392 N N . ASN A 1 183 ? -6.940 -9.563 -18.070 1.00 91.75 183 ASN A N 1
ATOM 1393 C CA . ASN A 1 183 ? -8.075 -9.773 -18.965 1.00 91.75 183 ASN A CA 1
ATOM 1394 C C . ASN A 1 183 ? -7.941 -8.867 -20.190 1.00 91.75 183 ASN A C 1
ATOM 1396 O O . ASN A 1 183 ? -7.534 -7.715 -20.056 1.00 91.75 183 ASN A O 1
ATOM 1400 N N . ARG A 1 184 ? -8.296 -9.373 -21.372 1.00 90.44 184 ARG A N 1
ATOM 1401 C CA . ARG A 1 184 ? -8.357 -8.578 -22.605 1.00 90.44 184 ARG A CA 1
ATOM 1402 C C . ARG A 1 184 ? -9.792 -8.144 -22.874 1.00 90.44 184 ARG A C 1
ATOM 1404 O O . ARG A 1 184 ? -10.690 -8.977 -22.791 1.00 90.44 184 ARG A O 1
ATOM 1411 N N . ASP A 1 185 ? -9.986 -6.882 -23.226 1.00 86.81 185 ASP A N 1
ATOM 1412 C CA . ASP A 1 185 ? -11.239 -6.348 -23.763 1.00 86.81 185 ASP A CA 1
ATOM 1413 C C . ASP A 1 185 ? -10.968 -5.449 -24.985 1.00 86.81 185 ASP A C 1
ATOM 1415 O O . ASP A 1 185 ? -9.831 -5.361 -25.463 1.00 86.81 185 ASP A O 1
ATOM 1419 N N . ASP A 1 186 ? -12.014 -4.809 -25.514 1.00 86.50 186 ASP A N 1
ATOM 1420 C CA . ASP A 1 186 ? -11.934 -3.944 -26.701 1.00 86.50 186 ASP A CA 1
ATOM 1421 C C . ASP A 1 186 ? -11.063 -2.693 -26.477 1.00 86.50 186 ASP A C 1
ATOM 1423 O O . ASP A 1 186 ? -10.583 -2.084 -27.432 1.00 86.50 186 ASP A O 1
ATOM 1427 N N . GLU A 1 187 ? -10.822 -2.324 -25.216 1.00 87.00 187 GLU A N 1
ATOM 1428 C CA . GLU A 1 187 ? -10.024 -1.165 -24.814 1.00 87.00 187 GLU A CA 1
ATOM 1429 C C . GLU A 1 187 ? -8.577 -1.547 -24.454 1.00 87.00 187 GLU A C 1
ATOM 1431 O O . GLU A 1 187 ? -7.812 -0.681 -24.047 1.00 87.00 187 GLU A O 1
ATOM 1436 N N . GLY A 1 188 ? -8.173 -2.818 -24.575 1.00 91.88 188 GLY A N 1
ATOM 1437 C CA . GLY A 1 188 ? -6.809 -3.289 -24.306 1.00 91.88 188 GLY A CA 1
ATOM 1438 C C . GLY A 1 188 ? -6.730 -4.344 -23.201 1.00 91.88 188 GLY A C 1
ATOM 1439 O O . GLY A 1 188 ? -7.597 -5.206 -23.067 1.00 91.88 188 GLY A O 1
ATOM 1440 N N . TRP A 1 189 ? -5.648 -4.325 -22.417 1.00 95.19 189 TRP A N 1
ATOM 1441 C CA . TRP A 1 189 ? -5.450 -5.261 -21.308 1.00 95.19 189 TRP A CA 1
ATOM 1442 C C . TRP A 1 189 ? -5.820 -4.611 -19.978 1.00 95.19 189 TRP A C 1
ATOM 1444 O O . TRP A 1 189 ? -5.166 -3.668 -19.533 1.00 95.19 189 TRP A O 1
ATOM 1454 N N . LYS A 1 190 ? -6.838 -5.140 -19.302 1.00 96.06 190 LYS A N 1
ATOM 1455 C CA . LYS A 1 190 ? -7.178 -4.770 -17.931 1.00 96.06 190 LYS A CA 1
ATOM 1456 C C . LYS A 1 190 ? -6.362 -5.612 -16.958 1.00 96.06 190 LYS A C 1
ATOM 1458 O O . LYS A 1 190 ? -6.555 -6.826 -16.858 1.00 96.06 190 LYS A O 1
ATOM 1463 N N . ILE A 1 191 ? -5.491 -4.949 -16.205 1.00 96.44 191 ILE A N 1
ATOM 1464 C CA . ILE A 1 191 ? -4.637 -5.571 -15.194 1.00 96.44 191 ILE A CA 1
ATOM 1465 C C . ILE A 1 191 ? -5.220 -5.245 -13.822 1.00 96.44 191 ILE A C 1
ATOM 1467 O O . ILE A 1 191 ? -5.399 -4.075 -13.499 1.00 96.44 191 ILE A O 1
ATOM 1471 N N . THR A 1 192 ? -5.572 -6.258 -13.031 1.00 95.00 192 THR A N 1
ATOM 1472 C CA . THR A 1 192 ? -6.254 -6.090 -11.734 1.00 95.00 192 THR A CA 1
ATOM 1473 C C . THR A 1 192 ? -5.463 -6.751 -10.618 1.00 95.00 192 THR A C 1
ATOM 1475 O O . THR A 1 192 ? -4.990 -7.869 -10.791 1.00 95.00 192 THR A O 1
ATOM 1478 N N . ASN A 1 193 ? -5.333 -6.090 -9.471 1.00 92.19 193 ASN A N 1
ATOM 1479 C CA . ASN A 1 193 ? -4.652 -6.651 -8.315 1.00 92.19 193 ASN A CA 1
ATOM 1480 C C . ASN A 1 193 ? -5.575 -7.642 -7.581 1.00 92.19 193 ASN A C 1
ATOM 1482 O O . ASN A 1 193 ? -6.604 -7.213 -7.043 1.00 92.19 193 ASN A O 1
ATOM 1486 N N . PRO A 1 194 ? -5.253 -8.949 -7.539 1.00 87.75 194 PRO A N 1
ATOM 1487 C CA . PRO A 1 194 ? -6.042 -9.936 -6.805 1.00 87.75 194 PRO A CA 1
ATOM 1488 C C . PRO A 1 194 ? -5.810 -9.884 -5.291 1.00 87.75 194 PRO A C 1
ATOM 1490 O O . PRO A 1 194 ? -6.503 -10.578 -4.552 1.00 87.75 194 PRO A O 1
ATOM 1493 N N . ALA A 1 195 ? -4.845 -9.089 -4.827 1.00 84.88 195 ALA A N 1
ATOM 1494 C CA . ALA A 1 195 ? -4.511 -8.917 -3.421 1.00 84.88 195 ALA A CA 1
ATOM 1495 C C . ALA A 1 195 ? -4.571 -7.435 -3.025 1.00 84.88 195 ALA A C 1
ATOM 1497 O O . ALA A 1 195 ? -4.667 -6.551 -3.872 1.00 84.88 195 ALA A O 1
ATOM 1498 N N . SER A 1 196 ? -4.516 -7.153 -1.723 1.00 83.56 196 SER A N 1
ATOM 1499 C CA . SER A 1 196 ? -4.262 -5.793 -1.247 1.00 83.56 196 SER A CA 1
ATOM 1500 C C . SER A 1 196 ? -2.762 -5.571 -1.104 1.00 83.56 196 SER A C 1
ATOM 1502 O O . SER A 1 196 ? -2.117 -6.266 -0.323 1.00 83.56 196 SER A O 1
ATOM 1504 N N . GLY A 1 197 ? -2.208 -4.624 -1.859 1.00 87.12 197 GLY A N 1
ATOM 1505 C CA . GLY A 1 197 ? -0.768 -4.417 -1.950 1.00 87.12 197 GLY A CA 1
ATOM 1506 C C . GLY A 1 197 ? -0.086 -5.504 -2.778 1.00 87.12 197 GLY A C 1
ATOM 1507 O O . GLY A 1 197 ? -0.514 -5.793 -3.892 1.00 87.12 197 GLY A O 1
ATOM 1508 N N . GLY A 1 198 ? 0.974 -6.121 -2.257 1.00 87.88 198 GLY A N 1
ATOM 1509 C CA . GLY A 1 198 ? 1.713 -7.143 -3.003 1.00 87.88 198 GLY A CA 1
ATOM 1510 C C . GLY A 1 198 ? 2.479 -6.610 -4.223 1.00 87.88 198 GLY A C 1
ATOM 1511 O O . GLY A 1 198 ? 2.591 -5.407 -4.447 1.00 87.88 198 GLY A O 1
ATOM 1512 N N . ALA A 1 199 ? 3.004 -7.544 -5.023 1.00 90.00 199 ALA A N 1
ATOM 1513 C CA . ALA A 1 199 ? 3.857 -7.219 -6.167 1.00 90.00 199 ALA A CA 1
ATOM 1514 C C . ALA A 1 199 ? 3.101 -6.591 -7.348 1.00 90.00 199 ALA A C 1
ATOM 1516 O O . ALA A 1 199 ? 3.733 -5.913 -8.148 1.00 90.00 199 ALA A O 1
ATOM 1517 N N . PHE A 1 200 ? 1.791 -6.838 -7.477 1.00 93.38 200 PHE A N 1
ATOM 1518 C CA . PHE A 1 200 ? 0.923 -6.346 -8.555 1.00 93.38 200 PHE A CA 1
ATOM 1519 C C . PHE A 1 200 ? 1.596 -6.299 -9.943 1.00 93.38 200 PHE A C 1
ATOM 1521 O O . PHE A 1 200 ? 1.618 -5.251 -10.588 1.00 93.38 200 PHE A O 1
ATOM 1528 N N . GLU A 1 201 ? 2.209 -7.409 -10.377 1.00 94.44 201 GLU A N 1
ATOM 1529 C CA . GLU A 1 201 ? 3.183 -7.388 -11.473 1.00 94.44 201 GLU A CA 1
ATOM 1530 C C . GLU A 1 201 ? 2.770 -8.210 -12.698 1.00 94.44 201 GLU A C 1
ATOM 1532 O O . GLU A 1 201 ? 2.262 -9.332 -12.604 1.00 94.44 201 GLU A O 1
ATOM 1537 N N . VAL A 1 202 ? 3.089 -7.664 -13.871 1.00 95.81 202 VAL A N 1
ATOM 1538 C CA . VAL A 1 202 ? 3.047 -8.365 -15.154 1.00 95.81 202 VAL A CA 1
ATOM 1539 C C . VAL A 1 202 ? 4.371 -8.227 -15.900 1.00 95.81 202 VAL A C 1
ATOM 1541 O O . VAL A 1 202 ? 4.957 -7.147 -15.966 1.00 95.81 2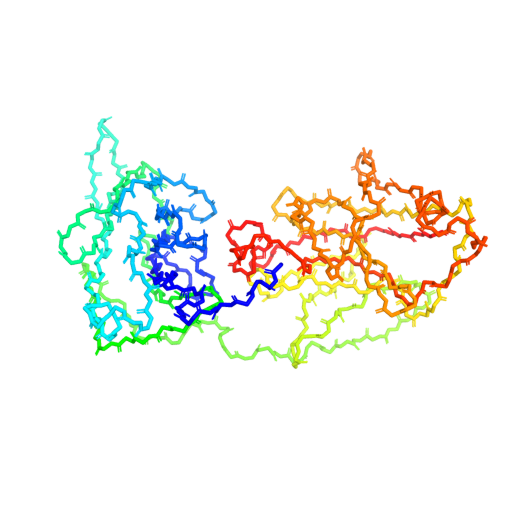02 VAL A O 1
ATOM 1544 N N . ASN A 1 203 ? 4.827 -9.317 -16.508 1.00 95.38 203 ASN A N 1
ATOM 1545 C CA . ASN A 1 203 ? 5.920 -9.318 -17.470 1.00 95.38 203 ASN A CA 1
ATOM 1546 C C . ASN A 1 203 ? 5.412 -8.839 -18.831 1.00 95.38 203 ASN A C 1
ATOM 1548 O O . ASN A 1 203 ? 4.403 -9.330 -19.332 1.00 95.38 203 ASN A O 1
ATOM 1552 N N . LEU A 1 204 ? 6.143 -7.908 -19.433 1.00 94.44 204 LEU A N 1
ATOM 1553 C CA . LEU A 1 204 ? 5.894 -7.338 -20.755 1.00 94.44 204 LEU A CA 1
ATOM 1554 C C . LEU A 1 204 ? 6.739 -7.998 -21.856 1.00 94.44 204 LEU A C 1
ATOM 1556 O O . LEU A 1 204 ? 6.433 -7.861 -23.041 1.00 94.44 204 LEU A O 1
ATOM 1560 N N . SER A 1 205 ? 7.805 -8.713 -21.491 1.00 86.31 205 SER A N 1
ATOM 1561 C CA . SER A 1 205 ? 8.625 -9.484 -22.426 1.00 86.31 205 SER A CA 1
ATOM 1562 C C . SER A 1 205 ? 8.798 -10.923 -21.942 1.00 86.31 205 SER A C 1
ATOM 1564 O O . SER A 1 205 ? 9.134 -11.169 -20.786 1.00 86.31 205 SER A O 1
ATOM 1566 N N . THR A 1 206 ? 8.578 -11.884 -22.839 1.00 72.88 206 THR A N 1
ATOM 1567 C CA . THR A 1 206 ? 8.814 -13.321 -22.594 1.00 72.88 206 THR A CA 1
ATOM 1568 C C . THR A 1 206 ? 10.131 -13.814 -23.194 1.00 72.88 206 THR A C 1
ATOM 1570 O O . THR A 1 206 ? 10.535 -14.948 -22.947 1.00 72.88 206 THR A O 1
ATOM 1573 N N . ALA A 1 207 ? 10.810 -12.961 -23.962 1.00 83.19 207 ALA A N 1
ATOM 1574 C CA . ALA A 1 207 ? 12.129 -13.200 -24.522 1.00 83.19 207 ALA A CA 1
ATOM 1575 C C . ALA A 1 207 ? 13.040 -11.995 -24.241 1.00 83.19 207 ALA A C 1
ATOM 1577 O O . ALA A 1 207 ? 12.532 -10.874 -24.106 1.00 83.19 207 ALA A O 1
ATOM 1578 N N . PRO A 1 208 ? 14.367 -12.202 -24.177 1.00 89.00 208 PRO A N 1
ATOM 1579 C CA . PRO A 1 208 ? 15.300 -11.104 -24.020 1.00 89.00 208 PRO A CA 1
ATOM 1580 C C . PRO A 1 208 ? 15.219 -10.094 -25.166 1.00 89.00 208 PRO A C 1
ATOM 1582 O O . PRO A 1 208 ? 15.078 -10.466 -26.330 1.00 89.00 208 PRO A O 1
ATOM 1585 N N . LEU A 1 209 ? 15.363 -8.817 -24.828 1.00 92.94 209 LEU A N 1
ATOM 1586 C CA . LEU A 1 209 ? 15.398 -7.698 -25.765 1.00 92.94 209 LEU A CA 1
ATOM 1587 C C . LEU A 1 209 ? 16.819 -7.128 -25.842 1.00 92.94 209 LEU A C 1
ATOM 1589 O O . LEU A 1 209 ? 17.618 -7.286 -24.918 1.00 92.94 209 LEU A O 1
ATOM 1593 N N . THR A 1 210 ? 17.142 -6.435 -26.930 1.00 95.44 210 THR A N 1
ATOM 1594 C CA . THR A 1 210 ? 18.407 -5.701 -27.059 1.00 95.44 210 THR A CA 1
ATOM 1595 C C . THR A 1 210 ? 18.134 -4.207 -27.051 1.00 95.44 210 THR A C 1
ATOM 1597 O O . THR A 1 210 ? 17.370 -3.708 -27.873 1.00 95.44 210 THR A O 1
ATOM 1600 N N . ALA A 1 211 ? 18.785 -3.492 -26.138 1.00 96.38 211 ALA A N 1
ATOM 1601 C CA . ALA A 1 211 ? 18.811 -2.040 -26.113 1.00 96.38 211 ALA A CA 1
ATOM 1602 C C . ALA A 1 211 ? 20.139 -1.513 -26.664 1.00 96.38 211 ALA A C 1
ATOM 1604 O O . ALA A 1 211 ? 21.198 -2.095 -26.440 1.00 96.38 211 ALA A O 1
ATOM 1605 N N . THR A 1 212 ? 20.076 -0.379 -27.346 1.00 97.12 212 THR A N 1
ATOM 1606 C CA . THR A 1 212 ? 21.210 0.439 -27.796 1.00 97.12 212 THR A CA 1
ATOM 1607 C C . THR A 1 212 ? 21.094 1.829 -27.173 1.00 97.12 212 THR A C 1
ATOM 1609 O O . THR A 1 212 ? 20.101 2.124 -26.510 1.00 97.12 212 THR A O 1
ATOM 1612 N N . SER A 1 213 ? 22.061 2.722 -27.400 1.00 95.25 213 SER A N 1
ATOM 1613 C CA . SER A 1 213 ? 22.004 4.095 -26.865 1.00 95.25 213 SER A CA 1
ATOM 1614 C C . SER A 1 213 ? 20.787 4.902 -27.346 1.00 95.25 213 SER A C 1
ATOM 1616 O O . SER A 1 213 ? 20.375 5.841 -26.668 1.00 95.25 213 SER A O 1
ATOM 1618 N N . GLN A 1 214 ? 20.164 4.509 -28.465 1.00 96.31 214 GLN A N 1
ATOM 1619 C CA . GLN A 1 214 ? 18.979 5.168 -29.034 1.00 96.31 214 GLN A CA 1
ATOM 1620 C C . GLN A 1 214 ? 17.645 4.563 -28.572 1.00 96.31 214 GLN A C 1
ATOM 1622 O O . GLN A 1 214 ? 16.582 5.097 -28.884 1.00 96.31 214 GLN A O 1
ATOM 1627 N N . THR A 1 215 ? 17.679 3.450 -27.839 1.00 97.81 215 THR A N 1
ATOM 1628 C CA . THR A 1 215 ? 16.482 2.717 -27.416 1.00 97.81 215 THR A CA 1
ATOM 1629 C C . THR A 1 215 ? 15.611 3.544 -26.470 1.00 97.81 215 THR A C 1
ATOM 1631 O O . THR A 1 215 ? 16.110 4.153 -25.514 1.00 97.81 215 THR A O 1
ATOM 1634 N N . ARG A 1 216 ? 14.293 3.534 -26.707 1.00 98.06 216 ARG A N 1
ATOM 1635 C CA . ARG A 1 216 ? 13.300 4.255 -25.902 1.00 98.06 216 ARG A CA 1
ATOM 1636 C C . ARG A 1 216 ? 12.225 3.294 -25.424 1.00 98.06 216 ARG A C 1
ATOM 1638 O O . ARG A 1 216 ? 11.526 2.697 -26.228 1.00 98.06 216 ARG A O 1
ATOM 1645 N N . LEU A 1 217 ? 12.029 3.233 -24.112 1.00 98.19 217 LEU A N 1
ATOM 1646 C CA . LEU A 1 217 ? 10.885 2.532 -23.548 1.00 98.19 217 LEU A CA 1
ATOM 1647 C C . LEU A 1 217 ? 9.652 3.430 -23.664 1.00 98.19 217 LEU A C 1
ATOM 1649 O O . LEU A 1 217 ? 9.624 4.526 -23.096 1.00 98.19 217 LEU A O 1
ATOM 1653 N N . GLU A 1 218 ? 8.639 2.956 -24.382 1.00 98.00 218 GLU A N 1
ATOM 1654 C CA . GLU A 1 218 ? 7.337 3.608 -24.498 1.00 98.00 218 GLU A CA 1
ATOM 1655 C C . GLU A 1 218 ? 6.241 2.662 -24.016 1.00 98.00 218 GLU A C 1
ATOM 1657 O O . GLU A 1 218 ? 6.166 1.514 -24.450 1.00 98.00 218 GLU A O 1
ATOM 1662 N N . ILE A 1 219 ? 5.391 3.148 -23.113 1.00 97.75 219 ILE A N 1
ATOM 1663 C CA . ILE A 1 219 ? 4.272 2.400 -22.534 1.00 97.75 219 ILE A CA 1
ATOM 1664 C C . ILE A 1 219 ? 3.022 3.260 -22.671 1.00 97.75 219 ILE A C 1
ATOM 1666 O O . ILE A 1 219 ? 3.013 4.412 -22.248 1.00 97.75 219 ILE A O 1
ATOM 1670 N N . ASP A 1 220 ? 1.968 2.712 -23.257 1.00 97.50 220 ASP A N 1
ATOM 1671 C CA . ASP A 1 220 ? 0.660 3.351 -23.329 1.00 97.50 220 ASP A CA 1
ATOM 1672 C C . ASP A 1 220 ? -0.261 2.679 -22.311 1.00 97.50 220 ASP A C 1
ATOM 1674 O O . ASP A 1 220 ? -0.655 1.522 -22.477 1.00 97.50 220 ASP A O 1
ATOM 1678 N N . ALA A 1 221 ? -0.520 3.372 -21.204 1.00 97.31 221 ALA A N 1
ATOM 1679 C CA . ALA A 1 221 ? -1.280 2.848 -20.085 1.00 97.31 221 ALA A CA 1
ATOM 1680 C C . ALA A 1 221 ? -2.067 3.946 -19.360 1.00 97.31 221 ALA A C 1
ATOM 1682 O O . ALA A 1 221 ? -1.516 4.975 -18.948 1.00 97.31 221 ALA A O 1
ATOM 1683 N N . ASP A 1 222 ? -3.352 3.682 -19.134 1.00 96.94 222 ASP A N 1
ATOM 1684 C CA . ASP A 1 222 ? -4.182 4.484 -18.244 1.00 96.94 222 ASP A CA 1
ATOM 1685 C C . ASP A 1 222 ? -4.071 3.944 -16.817 1.00 96.94 222 ASP A C 1
ATOM 1687 O O . ASP A 1 222 ? -4.615 2.887 -16.480 1.00 96.94 222 ASP A O 1
ATOM 1691 N N . ILE A 1 223 ? -3.295 4.660 -16.000 1.00 97.12 223 ILE A N 1
ATOM 1692 C CA . ILE A 1 223 ? -2.964 4.296 -14.621 1.00 97.12 223 ILE A CA 1
ATOM 1693 C C . ILE A 1 223 ? -3.646 5.296 -13.675 1.00 97.12 223 ILE A C 1
ATOM 1695 O O . ILE A 1 223 ? -3.223 6.463 -13.612 1.00 97.12 223 ILE A O 1
ATOM 1699 N N . PRO A 1 224 ? -4.683 4.863 -12.930 1.00 95.44 224 PRO A N 1
ATOM 1700 C CA . PRO A 1 224 ? -5.333 5.678 -11.910 1.00 95.44 224 PRO A CA 1
ATOM 1701 C C . PRO A 1 224 ? -4.374 6.100 -10.790 1.00 95.44 224 PRO A C 1
ATOM 1703 O O . PRO A 1 224 ? -3.429 5.389 -10.464 1.00 95.44 224 PRO A O 1
ATOM 1706 N N . ALA A 1 225 ? -4.646 7.228 -10.128 1.00 91.44 225 ALA A N 1
ATOM 1707 C CA . ALA A 1 225 ? -3.759 7.785 -9.095 1.00 91.44 225 ALA A CA 1
ATOM 1708 C C . ALA A 1 225 ? -3.530 6.861 -7.877 1.00 91.44 225 ALA A C 1
ATOM 1710 O O . ALA A 1 225 ? -2.517 6.986 -7.183 1.00 91.44 225 ALA A O 1
ATOM 1711 N N . ASN A 1 226 ? -4.470 5.948 -7.610 1.00 88.88 226 ASN A N 1
ATOM 1712 C CA . ASN A 1 226 ? -4.395 4.949 -6.543 1.00 88.88 226 ASN A CA 1
ATOM 1713 C C . ASN A 1 226 ? -3.672 3.655 -6.960 1.00 88.88 226 ASN A C 1
ATOM 1715 O O . ASN A 1 226 ? -3.505 2.770 -6.119 1.00 88.88 226 ASN A O 1
ATOM 1719 N N . VAL A 1 227 ? -3.255 3.529 -8.221 1.00 93.69 227 VAL A N 1
ATOM 1720 C CA . VAL A 1 227 ? -2.365 2.466 -8.693 1.00 93.69 227 VAL A CA 1
ATOM 1721 C C . VAL A 1 227 ? -0.932 2.993 -8.674 1.00 93.69 227 VAL A C 1
ATOM 1723 O O . VAL A 1 227 ? -0.642 4.070 -9.188 1.00 93.69 227 VAL A O 1
ATOM 1726 N N . LYS A 1 228 ? -0.050 2.240 -8.024 1.00 93.69 228 LYS A N 1
ATOM 1727 C CA . LYS A 1 228 ? 1.344 2.578 -7.736 1.00 93.69 228 LYS A CA 1
ATOM 1728 C C . LYS A 1 228 ? 2.236 1.491 -8.310 1.00 93.69 228 LYS A C 1
ATOM 1730 O O . LYS A 1 228 ? 2.552 0.519 -7.630 1.00 93.69 228 LYS A O 1
ATOM 1735 N N . ILE A 1 229 ? 2.593 1.640 -9.575 1.00 95.00 229 ILE A N 1
ATOM 1736 C CA . ILE A 1 229 ? 3.470 0.718 -10.298 1.00 95.00 229 ILE A CA 1
ATOM 1737 C C . ILE A 1 229 ? 4.592 1.481 -10.996 1.00 95.00 229 ILE A C 1
ATOM 1739 O O . ILE A 1 229 ? 4.436 2.661 -11.327 1.00 95.00 229 ILE A O 1
ATOM 1743 N N . ASP A 1 230 ? 5.689 0.779 -11.244 1.00 96.25 230 ASP A N 1
ATOM 1744 C CA . ASP A 1 230 ? 6.849 1.240 -12.001 1.00 96.25 230 ASP A CA 1
ATOM 1745 C C . ASP A 1 230 ? 7.247 0.193 -13.035 1.00 96.25 230 ASP A C 1
ATOM 1747 O O . ASP A 1 230 ? 6.837 -0.972 -12.953 1.00 96.25 230 ASP A O 1
ATOM 1751 N N . ALA A 1 231 ? 8.062 0.612 -13.999 1.00 96.62 231 ALA A N 1
ATOM 1752 C CA . ALA A 1 231 ? 8.679 -0.308 -14.933 1.00 96.62 231 ALA A CA 1
ATOM 1753 C C . ALA A 1 231 ? 9.981 -0.862 -14.350 1.00 96.62 231 ALA A C 1
ATOM 1755 O O . ALA A 1 231 ? 10.753 -0.145 -13.711 1.00 96.62 231 ALA A O 1
ATOM 1756 N N . TYR A 1 232 ? 10.240 -2.141 -14.600 1.00 95.50 232 TYR A N 1
ATOM 1757 C CA . TYR A 1 232 ? 11.484 -2.793 -14.217 1.00 95.50 232 TYR A CA 1
ATOM 1758 C C . TYR A 1 232 ? 12.121 -3.476 -15.414 1.00 95.50 232 TYR A C 1
ATOM 1760 O O . TYR A 1 232 ? 11.433 -4.114 -16.208 1.00 95.50 232 TYR A O 1
ATOM 1768 N N . CYS A 1 233 ? 13.445 -3.393 -15.510 1.00 95.56 233 CYS A N 1
ATOM 1769 C CA . CYS A 1 233 ? 14.217 -4.204 -16.442 1.00 95.56 233 CYS A CA 1
ATOM 1770 C C . CYS A 1 233 ? 15.266 -5.035 -15.703 1.00 95.56 233 CYS A C 1
ATOM 1772 O O . CYS A 1 233 ? 15.857 -4.570 -14.728 1.00 95.56 233 CYS A O 1
ATOM 1774 N N . ILE A 1 234 ? 15.501 -6.263 -16.163 1.00 95.31 234 ILE A N 1
ATOM 1775 C CA . ILE A 1 234 ? 16.586 -7.121 -15.673 1.00 95.31 234 ILE A CA 1
ATOM 1776 C C . ILE A 1 234 ? 17.719 -7.095 -16.696 1.00 95.31 234 ILE A C 1
ATOM 1778 O O . ILE A 1 234 ? 17.485 -7.384 -17.867 1.00 95.31 234 ILE A O 1
ATOM 1782 N N . ILE A 1 235 ? 18.922 -6.730 -16.257 1.00 94.69 235 ILE A N 1
ATOM 1783 C CA . ILE A 1 235 ? 20.141 -6.658 -17.073 1.00 94.69 235 ILE A CA 1
ATOM 1784 C C . ILE A 1 235 ? 21.253 -7.340 -16.283 1.00 94.69 235 ILE A C 1
ATOM 1786 O O . ILE A 1 235 ? 21.503 -6.967 -15.136 1.00 94.69 235 ILE A O 1
ATOM 1790 N N . ASP A 1 236 ? 21.885 -8.355 -16.874 1.00 91.19 236 ASP A N 1
ATOM 1791 C CA . ASP A 1 236 ? 22.941 -9.162 -16.243 1.00 91.19 236 ASP A CA 1
ATOM 1792 C C . ASP A 1 236 ? 22.533 -9.695 -14.853 1.00 91.19 236 ASP A C 1
ATOM 1794 O O . ASP A 1 236 ? 23.301 -9.687 -13.891 1.00 91.19 236 ASP A O 1
ATOM 1798 N N . GLY A 1 237 ? 21.269 -10.119 -14.727 1.00 90.81 237 GLY A N 1
ATOM 1799 C CA . GLY A 1 237 ? 20.689 -10.619 -13.475 1.00 90.81 237 GLY A CA 1
ATOM 1800 C C . GLY A 1 237 ? 20.371 -9.550 -12.419 1.00 90.81 237 GLY A C 1
ATOM 1801 O O . GLY A 1 237 ? 19.779 -9.881 -11.391 1.00 90.81 237 GLY A O 1
ATOM 1802 N N . MET A 1 238 ? 20.698 -8.276 -12.656 1.00 92.88 238 MET A N 1
ATOM 1803 C CA . MET A 1 238 ? 20.346 -7.164 -11.772 1.00 92.88 238 MET A CA 1
ATOM 1804 C C . MET A 1 238 ? 19.053 -6.492 -12.232 1.00 92.88 238 MET A C 1
ATOM 1806 O O . MET A 1 238 ? 18.866 -6.202 -13.414 1.00 92.88 238 MET A O 1
ATOM 1810 N N . ARG A 1 239 ? 18.152 -6.220 -11.286 1.00 93.88 239 ARG A N 1
ATOM 1811 C CA . ARG A 1 239 ? 16.933 -5.453 -11.546 1.00 93.88 239 ARG A CA 1
ATOM 1812 C C . ARG A 1 239 ? 17.239 -3.961 -11.494 1.00 93.88 239 ARG A C 1
ATOM 1814 O O . ARG A 1 239 ? 17.952 -3.500 -10.612 1.00 93.88 239 ARG A O 1
ATOM 1821 N N . TYR A 1 240 ? 16.626 -3.211 -12.393 1.00 95.00 240 TYR A N 1
ATOM 1822 C CA . TYR A 1 240 ? 16.650 -1.759 -12.418 1.00 95.00 240 TYR A CA 1
ATOM 1823 C C . TYR A 1 240 ? 15.230 -1.217 -12.439 1.00 95.00 240 TYR A C 1
ATOM 1825 O O . TYR A 1 240 ? 14.359 -1.793 -13.091 1.00 95.00 240 TYR A O 1
ATOM 1833 N N . THR A 1 241 ? 15.011 -0.115 -11.730 1.00 95.44 241 THR A N 1
ATOM 1834 C CA . THR A 1 241 ? 13.712 0.558 -11.641 1.00 95.44 241 THR A CA 1
ATOM 1835 C C . THR A 1 241 ? 13.672 1.748 -12.594 1.00 95.44 241 THR A C 1
ATOM 1837 O O . THR A 1 241 ? 14.641 2.498 -12.699 1.00 95.44 241 THR A O 1
ATOM 1840 N N . ILE A 1 242 ? 12.546 1.937 -13.272 1.00 96.06 242 ILE A N 1
ATOM 1841 C CA . ILE A 1 242 ? 12.225 3.120 -14.066 1.00 96.06 242 ILE A CA 1
ATOM 1842 C C . ILE A 1 242 ? 10.904 3.660 -13.515 1.00 96.06 242 ILE A C 1
ATOM 1844 O O . ILE A 1 242 ? 9.847 3.052 -13.684 1.00 96.06 242 ILE A O 1
ATOM 1848 N N . GLU A 1 243 ? 10.981 4.781 -12.808 1.00 95.38 243 GLU A N 1
ATOM 1849 C CA . GLU A 1 243 ? 9.876 5.305 -12.005 1.00 95.38 243 GLU A CA 1
ATOM 1850 C C . GLU A 1 243 ? 8.717 5.787 -12.886 1.00 95.38 243 GLU A C 1
ATOM 1852 O O . GLU A 1 243 ? 8.921 6.491 -13.877 1.00 95.38 243 GLU A O 1
ATOM 1857 N N . MET A 1 244 ? 7.489 5.431 -12.504 1.00 95.12 244 MET A N 1
ATOM 1858 C CA . MET A 1 244 ? 6.258 5.868 -13.166 1.00 95.12 244 MET A CA 1
ATOM 1859 C C . MET A 1 244 ? 5.299 6.502 -12.158 1.00 95.12 244 MET A C 1
ATOM 1861 O O . MET A 1 244 ? 5.214 7.723 -12.051 1.00 95.12 244 MET A O 1
ATOM 1865 N N . THR A 1 245 ? 4.564 5.668 -11.420 1.00 93.94 245 THR A N 1
ATOM 1866 C CA . THR A 1 245 ? 3.547 6.093 -10.444 1.00 93.94 245 THR A CA 1
ATOM 1867 C C . THR A 1 245 ? 3.857 5.610 -9.040 1.00 93.94 245 THR A C 1
ATOM 1869 O O . THR A 1 245 ? 3.169 6.022 -8.106 1.00 93.94 245 THR A O 1
ATOM 1872 N N . GLY A 1 246 ? 4.858 4.739 -8.880 1.00 82.56 246 GLY A N 1
ATOM 1873 C CA . GLY A 1 246 ? 5.126 4.068 -7.624 1.00 82.56 246 GLY A CA 1
ATOM 1874 C C . GLY A 1 246 ? 5.643 4.981 -6.526 1.00 82.56 246 GLY A C 1
ATOM 1875 O O . GLY A 1 246 ? 5.462 4.626 -5.373 1.00 82.56 246 GLY A O 1
ATOM 1876 N N . ASP A 1 247 ? 6.237 6.141 -6.836 1.00 79.94 247 ASP A N 1
ATOM 1877 C CA . ASP A 1 247 ? 6.797 7.064 -5.828 1.00 79.94 247 ASP A CA 1
ATOM 1878 C C . ASP A 1 247 ? 7.647 6.298 -4.792 1.00 79.94 247 ASP A C 1
ATOM 1880 O O . ASP A 1 247 ? 7.338 6.194 -3.599 1.00 79.94 247 ASP A O 1
ATOM 1884 N N . GLN A 1 248 ? 8.626 5.563 -5.322 1.00 71.00 248 GLN A N 1
ATOM 1885 C CA . GLN A 1 248 ? 9.386 4.558 -4.591 1.00 71.00 248 GLN A CA 1
ATOM 1886 C C . GLN A 1 248 ? 10.569 5.181 -3.866 1.00 71.00 248 GLN A C 1
ATOM 1888 O O . GLN A 1 248 ? 11.251 6.055 -4.397 1.00 71.00 248 GLN A O 1
ATOM 1893 N N . ARG A 1 249 ? 10.902 4.649 -2.685 1.00 70.50 249 ARG A N 1
ATOM 1894 C CA . ARG A 1 249 ? 12.223 4.911 -2.108 1.00 70.50 249 ARG A CA 1
ATOM 1895 C C . ARG A 1 249 ? 13.278 4.140 -2.908 1.00 70.50 249 ARG A C 1
ATOM 1897 O O . ARG A 1 249 ? 13.048 2.963 -3.189 1.00 70.50 249 ARG A O 1
ATOM 1904 N N . PRO A 1 250 ? 14.435 4.748 -3.223 1.00 70.38 250 PRO A N 1
ATOM 1905 C CA . PRO A 1 250 ? 15.527 4.040 -3.874 1.00 70.38 250 PRO A CA 1
ATOM 1906 C C . PRO A 1 250 ? 15.925 2.778 -3.098 1.00 70.38 250 PRO A C 1
ATOM 1908 O O . PRO A 1 250 ? 16.175 2.839 -1.891 1.00 70.38 250 PRO A O 1
ATOM 1911 N N . ASP A 1 251 ? 16.013 1.647 -3.797 1.00 73.62 251 ASP A N 1
ATOM 1912 C CA . ASP A 1 251 ? 16.490 0.379 -3.250 1.00 73.62 251 ASP A CA 1
ATOM 1913 C C . ASP A 1 251 ? 17.824 0.002 -3.901 1.00 73.62 251 ASP A C 1
ATOM 1915 O O . ASP A 1 251 ? 17.970 0.018 -5.123 1.00 73.62 251 ASP A O 1
ATOM 1919 N N . ALA A 1 252 ? 18.804 -0.373 -3.079 1.00 71.69 252 ALA A N 1
ATOM 1920 C CA . ALA A 1 252 ? 20.086 -0.874 -3.553 1.00 71.69 252 ALA A CA 1
ATOM 1921 C C . ALA A 1 252 ? 19.938 -2.177 -4.360 1.00 71.69 252 ALA A C 1
ATOM 1923 O O . ALA A 1 252 ? 20.767 -2.440 -5.228 1.00 71.69 252 ALA A O 1
ATOM 1924 N N . MET A 1 253 ? 18.891 -2.972 -4.102 1.00 81.56 253 MET A N 1
ATOM 1925 C CA . MET A 1 253 ? 18.602 -4.197 -4.858 1.00 81.56 253 MET A CA 1
ATOM 1926 C C . MET A 1 253 ? 17.931 -3.940 -6.214 1.00 81.56 253 MET A C 1
ATOM 1928 O O . MET A 1 253 ? 17.919 -4.834 -7.061 1.00 81.56 253 MET A O 1
ATOM 1932 N N . ALA A 1 254 ? 17.397 -2.735 -6.431 1.00 87.75 254 ALA A N 1
ATOM 1933 C CA . ALA A 1 254 ? 16.822 -2.324 -7.705 1.00 87.75 254 ALA A CA 1
ATOM 1934 C C . ALA A 1 254 ? 17.095 -0.837 -7.995 1.00 87.75 254 ALA A C 1
ATOM 1936 O O . ALA A 1 254 ? 16.173 -0.013 -7.919 1.00 87.75 254 ALA A O 1
ATOM 1937 N N . PRO A 1 255 ? 18.350 -0.475 -8.330 1.00 91.12 255 PRO A N 1
ATOM 1938 C CA . PRO A 1 255 ? 18.735 0.912 -8.552 1.00 91.12 255 PRO A CA 1
ATOM 1939 C C . PRO A 1 255 ? 17.851 1.598 -9.598 1.00 91.12 255 PRO A C 1
ATOM 1941 O O . PRO A 1 255 ? 17.479 0.996 -10.608 1.00 91.12 255 PRO A O 1
ATOM 1944 N N . THR A 1 256 ? 17.542 2.875 -9.373 1.00 93.38 256 THR A N 1
ATOM 1945 C CA . THR A 1 256 ? 16.758 3.675 -10.323 1.00 93.38 256 THR A CA 1
ATOM 1946 C C . THR A 1 256 ? 17.612 4.088 -11.527 1.00 93.38 256 THR A C 1
ATOM 1948 O O . THR A 1 256 ? 18.758 4.521 -11.376 1.00 93.38 256 THR A O 1
ATOM 1951 N N . LEU A 1 257 ? 17.063 3.943 -12.734 1.00 95.25 257 LEU A N 1
ATOM 1952 C CA . LEU A 1 257 ? 17.619 4.501 -13.974 1.00 95.25 257 LEU A CA 1
ATOM 1953 C C . LEU A 1 257 ? 17.091 5.918 -14.244 1.00 95.25 257 LEU A C 1
ATOM 1955 O O . LEU A 1 257 ? 17.683 6.656 -15.038 1.00 95.25 257 LEU A O 1
ATOM 1959 N N . GLY A 1 258 ? 15.996 6.300 -13.587 1.00 95.12 258 GLY A N 1
ATOM 1960 C CA . GLY A 1 258 ? 15.323 7.584 -13.731 1.00 95.12 258 GLY A CA 1
ATOM 1961 C C . GLY A 1 258 ? 13.806 7.434 -13.816 1.00 95.12 258 GLY A C 1
ATOM 1962 O O . GLY A 1 258 ? 13.257 6.354 -13.610 1.00 95.12 258 GLY A O 1
ATOM 1963 N N . GLN A 1 259 ? 13.141 8.536 -14.151 1.00 96.06 259 GLN A N 1
ATOM 1964 C CA . GLN A 1 259 ? 11.685 8.646 -14.178 1.00 96.06 259 GLN A CA 1
ATOM 1965 C C . GLN A 1 259 ? 11.153 8.757 -15.611 1.00 96.06 259 GLN A C 1
ATOM 1967 O O . GLN A 1 259 ? 11.717 9.479 -16.440 1.00 96.06 259 GLN A O 1
ATOM 1972 N N . MET A 1 260 ? 10.057 8.054 -15.909 1.00 97.38 260 MET A N 1
ATOM 1973 C CA . MET A 1 260 ? 9.333 8.188 -17.172 1.00 97.38 260 MET A CA 1
ATOM 1974 C C . MET A 1 260 ? 8.610 9.538 -17.242 1.00 97.38 260 MET A C 1
ATOM 1976 O O . MET A 1 260 ? 8.030 10.016 -16.271 1.00 97.38 260 MET A O 1
ATOM 1980 N N . THR A 1 261 ? 8.576 10.126 -18.433 1.00 97.56 261 THR A N 1
ATOM 1981 C CA . THR A 1 261 ? 7.752 11.309 -18.726 1.00 97.56 261 THR A CA 1
ATOM 1982 C C . THR A 1 261 ? 6.357 10.881 -19.174 1.00 97.56 261 THR A C 1
ATOM 1984 O O . THR A 1 261 ? 6.239 9.920 -19.934 1.00 97.56 261 THR A O 1
ATOM 1987 N N . ARG A 1 262 ? 5.304 11.578 -18.724 1.00 96.88 262 ARG A N 1
ATOM 1988 C CA . ARG A 1 262 ? 3.900 11.257 -19.042 1.00 96.88 262 ARG A CA 1
ATOM 1989 C C . ARG A 1 262 ? 3.254 12.340 -19.911 1.00 96.88 262 ARG A C 1
ATOM 1991 O O . ARG A 1 262 ? 3.332 13.520 -19.583 1.00 96.88 262 ARG A O 1
ATOM 1998 N N . SER A 1 263 ? 2.548 11.932 -20.964 1.00 96.75 263 SER A N 1
ATOM 1999 C CA . SER A 1 263 ? 1.651 12.772 -21.768 1.00 96.75 263 SER A CA 1
ATOM 2000 C C . SER A 1 263 ? 0.354 12.006 -22.055 1.00 96.75 263 SER A C 1
ATOM 2002 O O . SER A 1 263 ? 0.333 11.067 -22.850 1.00 96.75 263 SER A O 1
ATOM 2004 N N . GLY A 1 264 ? -0.730 12.354 -21.354 1.00 94.81 264 GLY A N 1
ATOM 2005 C CA . GLY A 1 264 ? -1.973 11.574 -21.389 1.00 94.81 264 GLY A CA 1
ATOM 2006 C C . GLY A 1 264 ? -1.781 10.168 -20.803 1.00 94.81 264 GLY A C 1
ATOM 2007 O O . GLY A 1 264 ? -1.336 10.032 -19.660 1.00 94.81 264 GLY A O 1
ATOM 2008 N N . SER A 1 265 ? -2.103 9.130 -21.576 1.00 95.19 265 SER A N 1
ATOM 2009 C CA . SER A 1 265 ? -1.837 7.718 -21.249 1.00 95.19 265 SER A CA 1
ATOM 2010 C C . SER A 1 265 ? -0.427 7.256 -21.640 1.00 95.19 265 SER A C 1
ATOM 2012 O O . SER A 1 265 ? -0.009 6.163 -21.270 1.00 95.19 265 SER A O 1
ATOM 2014 N N . LYS A 1 266 ? 0.338 8.075 -22.372 1.00 97.69 266 LYS A N 1
ATOM 2015 C CA . LYS A 1 266 ? 1.649 7.685 -22.894 1.00 97.69 266 LYS A CA 1
ATOM 2016 C C . LYS A 1 266 ? 2.761 8.025 -21.915 1.00 97.69 266 LYS A C 1
ATOM 2018 O O . LYS A 1 266 ? 2.898 9.169 -21.485 1.00 97.69 266 LYS A O 1
ATOM 2023 N N . TRP A 1 267 ? 3.592 7.034 -21.638 1.00 98.31 267 TRP A N 1
ATOM 2024 C CA . TRP A 1 267 ? 4.784 7.103 -20.809 1.00 98.31 267 TRP A CA 1
ATOM 2025 C C . TRP A 1 267 ? 6.013 6.861 -21.677 1.00 98.31 267 TRP A C 1
ATOM 2027 O O . TRP A 1 267 ? 6.034 5.924 -22.474 1.00 98.31 267 TRP A O 1
ATOM 2037 N N . SER A 1 268 ? 7.045 7.690 -21.536 1.00 98.25 268 SER A N 1
ATOM 2038 C CA . SER A 1 268 ? 8.254 7.591 -22.356 1.00 98.25 268 SER A CA 1
ATOM 2039 C C . SER A 1 268 ? 9.528 7.795 -21.543 1.00 98.25 268 SER A C 1
ATOM 2041 O O . SER A 1 268 ? 9.612 8.711 -20.718 1.00 98.25 268 SER A O 1
ATOM 2043 N N . PHE A 1 269 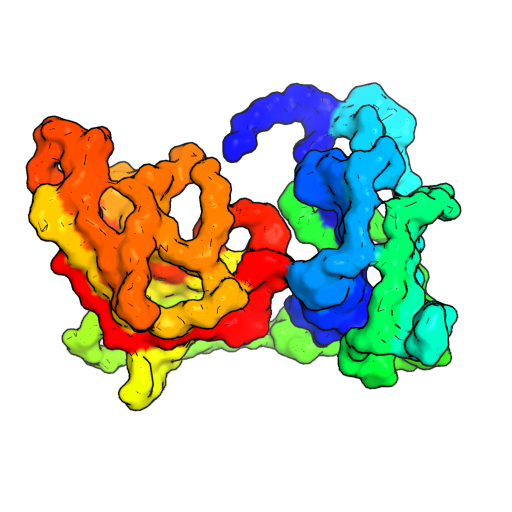? 10.536 6.961 -21.805 1.00 98.56 269 PHE A N 1
ATOM 2044 C CA . PHE A 1 269 ? 11.837 7.000 -21.143 1.00 98.56 269 PHE A CA 1
ATOM 2045 C C . PHE A 1 269 ? 12.981 6.689 -22.112 1.00 98.56 269 PHE A C 1
ATOM 2047 O O . PHE A 1 269 ? 12.943 5.711 -22.859 1.00 98.56 269 PHE A O 1
ATOM 2054 N N . ALA A 1 270 ? 14.030 7.516 -22.085 1.00 98.25 270 ALA A N 1
ATOM 2055 C CA . ALA A 1 270 ? 15.235 7.331 -22.894 1.00 98.25 270 ALA A CA 1
ATOM 2056 C C . ALA A 1 270 ? 16.149 6.256 -22.275 1.00 98.25 270 ALA A C 1
ATOM 2058 O O . ALA A 1 270 ? 17.202 6.566 -21.713 1.00 98.25 270 ALA A O 1
ATOM 2059 N N . LEU A 1 271 ? 15.718 4.994 -22.355 1.00 98.12 271 LEU A N 1
ATOM 2060 C CA . LEU A 1 271 ? 16.381 3.860 -21.713 1.00 98.12 271 LEU A CA 1
ATOM 2061 C C . LEU A 1 271 ? 17.846 3.723 -22.137 1.00 98.12 271 LEU A C 1
ATOM 2063 O O . LEU A 1 271 ? 18.716 3.620 -21.278 1.00 98.12 271 LEU A O 1
ATOM 2067 N N . GLY A 1 272 ? 18.127 3.795 -23.439 1.00 97.31 272 GLY A N 1
ATOM 2068 C CA . GLY A 1 272 ? 19.483 3.690 -23.975 1.00 97.31 272 GLY A CA 1
ATOM 2069 C C . GLY A 1 272 ? 20.448 4.714 -23.381 1.00 97.31 272 GLY A C 1
ATOM 2070 O O . GLY A 1 272 ? 21.524 4.359 -22.908 1.00 97.31 272 GLY A O 1
ATOM 2071 N N . ALA A 1 273 ? 20.026 5.978 -23.312 1.00 97.31 273 ALA A N 1
ATOM 2072 C CA . ALA A 1 273 ? 20.820 7.055 -22.726 1.00 97.31 273 ALA A CA 1
ATOM 2073 C C . ALA A 1 273 ? 21.011 6.898 -21.204 1.00 97.31 273 ALA A C 1
ATOM 2075 O O . ALA A 1 273 ? 22.027 7.319 -20.648 1.00 97.31 273 ALA A O 1
ATOM 2076 N N . ALA A 1 274 ? 20.044 6.312 -20.492 1.00 97.50 274 ALA A N 1
ATOM 2077 C CA . ALA A 1 274 ? 20.197 6.004 -19.070 1.00 97.50 274 ALA A CA 1
ATOM 2078 C C . ALA A 1 274 ? 21.201 4.863 -18.839 1.00 97.50 274 ALA A C 1
ATOM 2080 O O . ALA A 1 274 ? 22.056 4.973 -17.958 1.00 97.50 274 ALA A O 1
ATOM 2081 N N . LEU A 1 275 ? 21.143 3.815 -19.663 1.00 96.81 275 LEU A N 1
ATOM 2082 C CA . LEU A 1 275 ? 22.079 2.696 -19.608 1.00 96.81 275 LEU A CA 1
ATOM 2083 C C . LEU A 1 275 ? 23.497 3.117 -20.001 1.00 96.81 275 LEU A C 1
ATOM 2085 O O . LEU A 1 275 ? 24.434 2.767 -19.293 1.00 96.81 275 LEU A O 1
ATOM 2089 N N . GLU A 1 276 ? 23.668 3.946 -21.034 1.00 96.38 276 GLU A N 1
ATOM 2090 C CA . GLU A 1 276 ? 24.984 4.466 -21.430 1.00 96.38 276 GLU A CA 1
ATOM 2091 C C . GLU A 1 276 ? 25.636 5.290 -20.311 1.00 96.38 276 GLU A C 1
ATOM 2093 O O . GLU A 1 276 ? 26.821 5.127 -20.030 1.00 96.38 276 GLU A O 1
ATOM 2098 N N . ARG A 1 277 ? 24.860 6.117 -19.596 1.00 95.81 277 ARG A N 1
ATOM 2099 C CA . ARG A 1 277 ? 25.367 6.848 -18.421 1.00 95.81 277 ARG A CA 1
ATOM 2100 C C . ARG A 1 277 ? 25.803 5.915 -17.290 1.00 95.81 277 ARG A C 1
ATOM 2102 O O . ARG A 1 277 ? 26.746 6.235 -16.570 1.00 95.81 277 ARG A O 1
ATOM 2109 N N . ARG A 1 278 ? 25.115 4.785 -17.104 1.00 94.44 278 ARG A N 1
ATOM 2110 C CA . ARG A 1 278 ? 25.408 3.821 -16.033 1.00 94.44 278 ARG A CA 1
ATOM 2111 C C . ARG A 1 278 ? 26.569 2.888 -16.384 1.00 94.44 278 ARG A C 1
ATOM 2113 O O . ARG A 1 278 ? 27.353 2.551 -15.498 1.00 94.44 278 ARG A O 1
ATOM 2120 N N . PHE A 1 279 ? 26.673 2.503 -17.652 1.00 94.56 279 PHE A N 1
ATOM 2121 C CA . PHE A 1 279 ? 27.599 1.513 -18.198 1.00 94.56 279 PHE A CA 1
ATOM 2122 C C . PHE A 1 279 ? 28.381 2.106 -19.379 1.00 94.56 279 PHE A C 1
ATOM 2124 O O . PHE A 1 279 ? 28.252 1.658 -20.515 1.00 94.56 279 PHE A O 1
ATOM 2131 N N . ALA A 1 280 ? 29.203 3.123 -19.112 1.00 89.88 280 ALA A N 1
ATOM 2132 C CA . ALA A 1 280 ? 29.842 3.949 -20.145 1.00 89.88 280 ALA A CA 1
ATOM 2133 C C . ALA A 1 280 ? 30.674 3.179 -21.195 1.00 89.88 280 ALA A C 1
ATOM 2135 O O . ALA A 1 280 ? 30.855 3.663 -22.313 1.00 89.88 280 ALA A O 1
ATOM 2136 N N . SER A 1 281 ? 31.180 1.989 -20.857 1.00 91.12 281 SER A N 1
ATOM 2137 C CA . SER A 1 281 ? 31.964 1.137 -21.762 1.00 91.12 281 SER A CA 1
ATOM 2138 C C . SER A 1 281 ? 31.122 0.243 -22.681 1.00 91.12 281 SER A C 1
ATOM 2140 O O . SER A 1 281 ? 31.662 -0.326 -23.628 1.00 91.12 281 SER A O 1
ATOM 2142 N N . GLN A 1 282 ? 29.818 0.106 -22.431 1.00 93.06 282 GLN A N 1
ATOM 2143 C CA . GLN A 1 282 ? 28.915 -0.744 -23.207 1.00 93.06 282 GLN A CA 1
ATOM 2144 C C . GLN A 1 282 ? 28.133 0.089 -24.233 1.00 93.06 282 GLN A C 1
ATOM 2146 O O . GLN A 1 282 ? 27.791 1.244 -23.990 1.00 93.06 282 GLN A O 1
ATOM 2151 N N . LYS A 1 283 ? 27.859 -0.498 -25.405 1.00 92.81 283 LYS A N 1
ATOM 2152 C CA . LYS A 1 283 ? 27.066 0.131 -26.486 1.00 92.81 283 LYS A CA 1
ATOM 2153 C C . LYS A 1 283 ? 25.751 -0.585 -26.784 1.00 92.81 283 LYS A C 1
ATOM 2155 O O . LYS A 1 283 ? 24.903 -0.052 -27.499 1.00 92.81 283 LYS A O 1
ATOM 2160 N N . SER A 1 284 ? 25.586 -1.772 -26.218 1.00 96.25 284 SER A N 1
ATOM 2161 C CA . SER A 1 284 ? 24.376 -2.573 -26.297 1.00 96.25 284 SER A CA 1
ATOM 2162 C C . SER A 1 284 ? 24.168 -3.304 -24.982 1.00 96.25 284 SER A C 1
ATOM 2164 O O . SER A 1 284 ? 25.139 -3.770 -24.385 1.00 96.25 284 SER A O 1
ATOM 2166 N N . TRP A 1 285 ? 22.910 -3.463 -24.589 1.00 96.94 285 TRP A N 1
ATOM 2167 C CA . TRP A 1 285 ? 22.510 -4.142 -23.363 1.00 96.94 285 TRP A CA 1
ATOM 2168 C C . TRP A 1 285 ? 21.475 -5.206 -23.678 1.00 96.94 285 TRP A C 1
ATOM 2170 O O . TRP A 1 285 ? 20.518 -4.957 -24.414 1.00 96.94 285 TRP A O 1
ATOM 2180 N N . LYS A 1 286 ? 21.656 -6.390 -23.100 1.00 96.81 286 LYS A N 1
ATOM 2181 C CA . LYS A 1 286 ? 20.640 -7.432 -23.119 1.00 96.81 286 LYS A CA 1
ATOM 2182 C C . LYS A 1 286 ? 19.693 -7.199 -21.945 1.00 96.81 286 LYS A C 1
ATOM 2184 O O . LYS A 1 286 ? 20.117 -7.188 -20.796 1.00 96.81 286 LYS A O 1
ATOM 2189 N N . ILE A 1 287 ? 18.419 -7.000 -22.249 1.00 96.50 287 ILE A N 1
ATOM 2190 C CA . ILE A 1 287 ? 17.348 -6.899 -21.263 1.00 96.50 287 ILE A CA 1
ATOM 2191 C C . ILE A 1 287 ? 16.710 -8.277 -21.169 1.00 96.50 287 ILE A C 1
ATOM 2193 O O . ILE A 1 287 ? 15.989 -8.683 -22.074 1.00 96.50 287 ILE A O 1
ATOM 2197 N N . ASP A 1 288 ? 16.990 -9.008 -20.097 1.00 94.88 288 ASP A N 1
ATOM 2198 C CA . ASP A 1 288 ? 16.480 -10.365 -19.900 1.00 94.88 288 ASP A CA 1
ATOM 2199 C C . ASP A 1 288 ? 14.967 -10.379 -19.632 1.00 94.88 288 ASP A C 1
ATOM 2201 O O . ASP A 1 288 ? 14.275 -11.307 -20.048 1.00 94.88 288 ASP A O 1
ATOM 2205 N N . ALA A 1 289 ? 14.446 -9.339 -18.975 1.00 93.50 289 ALA A N 1
ATOM 2206 C CA . ALA A 1 289 ? 13.018 -9.161 -18.726 1.00 93.50 289 ALA A CA 1
ATOM 2207 C C . ALA A 1 289 ? 12.646 -7.679 -18.617 1.00 93.50 289 ALA A C 1
ATOM 2209 O O . ALA A 1 289 ? 13.428 -6.881 -18.098 1.00 93.50 289 ALA A O 1
ATOM 2210 N N . LEU A 1 290 ? 11.435 -7.343 -19.056 1.00 96.00 290 LEU A N 1
ATOM 2211 C CA . LEU A 1 290 ? 10.755 -6.070 -18.839 1.00 96.00 290 LEU A CA 1
ATOM 2212 C C . LEU A 1 290 ? 9.425 -6.353 -18.132 1.00 96.00 290 LEU A C 1
ATOM 2214 O O . LEU A 1 290 ? 8.669 -7.210 -18.592 1.00 96.00 290 LEU A O 1
ATOM 2218 N N . SER A 1 291 ? 9.116 -5.643 -17.051 1.00 96.31 291 SER A N 1
ATOM 2219 C CA . SER A 1 291 ? 7.866 -5.810 -16.301 1.00 96.31 291 SER A CA 1
ATOM 2220 C C . SER A 1 291 ? 7.290 -4.482 -15.808 1.00 96.31 291 SER A C 1
ATOM 2222 O O . SER A 1 291 ? 7.980 -3.464 -15.776 1.00 96.31 291 SER A O 1
ATOM 2224 N N . LEU A 1 292 ? 6.009 -4.503 -15.438 1.00 96.88 292 LEU A N 1
ATOM 2225 C CA . LEU A 1 292 ? 5.311 -3.442 -14.712 1.00 96.88 292 LEU A CA 1
ATOM 2226 C C . LEU A 1 292 ? 4.814 -4.000 -13.388 1.00 96.88 292 LEU A C 1
ATOM 2228 O O . LEU A 1 292 ? 4.096 -4.997 -13.407 1.00 96.88 292 LEU A O 1
ATOM 2232 N N . GLY A 1 293 ? 5.124 -3.353 -12.266 1.00 94.44 293 GLY A N 1
ATOM 2233 C CA . GLY A 1 293 ? 4.590 -3.779 -10.973 1.00 94.44 293 GLY A CA 1
ATOM 2234 C C . GLY A 1 293 ? 4.964 -2.892 -9.794 1.00 94.44 293 GLY A C 1
ATOM 2235 O O . GLY A 1 293 ? 5.461 -1.782 -9.954 1.00 94.44 293 GLY A O 1
ATOM 2236 N N . ALA A 1 294 ? 4.725 -3.401 -8.593 1.00 91.31 294 ALA A N 1
ATOM 2237 C CA . ALA A 1 294 ? 4.983 -2.773 -7.305 1.00 91.31 294 ALA A CA 1
ATOM 2238 C C . ALA A 1 294 ? 5.971 -3.628 -6.497 1.00 91.31 294 ALA A C 1
ATOM 2240 O O . ALA A 1 294 ? 5.611 -4.312 -5.544 1.00 91.31 294 ALA A O 1
ATOM 2241 N N . ARG A 1 295 ? 7.241 -3.643 -6.917 1.00 84.19 295 ARG A N 1
ATOM 2242 C CA . ARG A 1 295 ? 8.278 -4.493 -6.297 1.00 84.19 295 ARG A CA 1
ATOM 2243 C C . ARG A 1 295 ? 8.995 -3.850 -5.121 1.00 84.19 295 ARG A C 1
ATOM 2245 O O . ARG A 1 295 ? 9.735 -4.536 -4.426 1.00 84.19 295 ARG A O 1
ATOM 2252 N N . HIS A 1 296 ? 8.787 -2.560 -4.916 1.00 76.69 296 HIS A N 1
ATOM 2253 C CA . HIS A 1 296 ? 9.407 -1.786 -3.853 1.00 76.69 296 HIS A CA 1
ATOM 2254 C C . HIS A 1 296 ? 8.346 -0.856 -3.255 1.00 76.69 296 HIS A C 1
ATOM 2256 O O . HIS A 1 296 ? 7.236 -0.740 -3.796 1.00 76.69 296 HIS A O 1
ATOM 2262 N N . GLY A 1 297 ? 8.674 -0.212 -2.135 1.00 69.12 297 GLY A N 1
ATOM 2263 C CA . GLY A 1 297 ? 7.851 0.860 -1.578 1.00 69.12 297 GLY A CA 1
ATOM 2264 C C . GLY A 1 297 ? 7.906 0.970 -0.079 1.00 69.12 297 GLY A C 1
ATOM 2265 O O . GLY A 1 297 ? 8.611 0.225 0.599 1.00 69.12 297 GLY A O 1
ATOM 2266 N N . ASP A 1 298 ? 7.141 1.933 0.424 1.00 77.00 298 ASP A N 1
ATOM 2267 C CA . ASP A 1 298 ? 6.803 1.984 1.835 1.00 77.00 298 ASP A CA 1
ATOM 2268 C C . ASP A 1 298 ? 6.157 0.648 2.238 1.00 77.00 298 ASP A C 1
ATOM 2270 O O . ASP A 1 298 ? 5.336 0.097 1.500 1.00 77.00 298 ASP A O 1
ATOM 2274 N N . ALA A 1 299 ? 6.554 0.095 3.385 1.00 81.00 299 ALA A N 1
ATOM 2275 C CA . ALA A 1 299 ? 6.167 -1.255 3.785 1.00 81.00 299 ALA A CA 1
ATOM 2276 C C . ALA A 1 299 ? 4.632 -1.433 3.855 1.00 81.00 299 ALA A C 1
ATOM 2278 O O . ALA A 1 299 ? 4.109 -2.512 3.591 1.00 81.00 299 ALA A O 1
ATOM 2279 N N . TYR A 1 300 ? 3.885 -0.350 4.088 1.00 87.12 300 TYR A N 1
ATOM 2280 C CA . TYR A 1 300 ? 2.422 -0.359 4.113 1.00 87.12 300 TYR A CA 1
ATOM 2281 C C . TYR A 1 300 ? 1.770 -0.414 2.726 1.00 87.12 300 TYR A C 1
ATOM 2283 O O . TYR A 1 300 ? 0.603 -0.806 2.614 1.00 87.12 300 TYR A O 1
ATOM 2291 N N . ARG A 1 301 ? 2.501 -0.091 1.651 1.00 85.88 301 ARG A N 1
ATOM 2292 C CA . ARG A 1 301 ? 2.040 -0.328 0.275 1.00 85.88 301 ARG A CA 1
ATOM 2293 C C . ARG A 1 301 ? 1.822 -1.810 0.017 1.00 85.88 301 ARG A C 1
ATOM 2295 O O . ARG A 1 301 ? 0.850 -2.167 -0.639 1.00 85.88 301 ARG A O 1
ATOM 2302 N N . TRP A 1 302 ? 2.647 -2.671 0.612 1.00 84.44 302 TRP A N 1
ATOM 2303 C CA . TRP A 1 302 ? 2.495 -4.125 0.518 1.00 84.44 302 TRP A CA 1
ATOM 2304 C C . TRP A 1 302 ? 1.203 -4.652 1.137 1.00 84.44 302 TRP A C 1
ATOM 2306 O O . TRP A 1 302 ? 0.823 -5.777 0.835 1.00 84.44 302 TRP A O 1
ATOM 2316 N N . LEU A 1 303 ? 0.507 -3.831 1.928 1.00 85.19 303 LEU A N 1
ATOM 2317 C CA . LEU A 1 303 ? -0.800 -4.127 2.514 1.00 85.19 303 LEU A CA 1
ATOM 2318 C C . LEU A 1 303 ? -1.941 -3.273 1.933 1.00 85.19 303 LEU A C 1
ATOM 2320 O O . LEU A 1 303 ? -3.068 -3.324 2.426 1.00 85.19 303 LEU A O 1
ATOM 2324 N N . GLY A 1 304 ? -1.659 -2.461 0.910 1.00 85.44 304 GLY A N 1
ATOM 2325 C CA . GLY A 1 304 ? -2.645 -1.628 0.222 1.00 85.44 304 GLY A CA 1
ATOM 2326 C C . GLY A 1 304 ? -3.067 -0.353 0.959 1.00 85.44 304 GLY A C 1
ATOM 2327 O O . GLY A 1 304 ? -4.147 0.178 0.693 1.00 85.44 304 GLY A O 1
ATOM 2328 N N . PHE A 1 305 ? -2.255 0.145 1.897 1.00 86.81 305 PHE A N 1
ATOM 2329 C CA . PHE A 1 305 ? -2.491 1.434 2.572 1.00 86.81 305 PHE A CA 1
ATOM 2330 C C . PHE A 1 305 ? -1.962 2.642 1.793 1.00 86.81 305 PHE A C 1
ATOM 2332 O O . PHE A 1 305 ? -2.346 3.770 2.090 1.00 86.81 305 PHE A O 1
ATOM 2339 N N . ASP A 1 306 ? -1.117 2.410 0.792 1.00 82.94 306 ASP A N 1
ATOM 2340 C CA . ASP A 1 306 ? -0.500 3.448 -0.037 1.00 82.94 306 ASP A CA 1
ATOM 2341 C C . ASP A 1 306 ? -0.622 3.099 -1.530 1.00 82.94 306 ASP A C 1
ATOM 2343 O O . ASP A 1 306 ? 0.353 3.045 -2.277 1.00 82.94 306 ASP A O 1
ATOM 2347 N N . GLY A 1 307 ? -1.853 2.778 -1.941 1.00 86.62 307 GLY A N 1
ATOM 2348 C CA . GLY A 1 307 ? -2.198 2.350 -3.298 1.00 86.62 307 GLY A CA 1
ATOM 2349 C C . GLY A 1 307 ? -2.214 0.833 -3.490 1.00 86.62 307 GLY A C 1
ATOM 2350 O O . GLY A 1 307 ? -1.886 0.075 -2.584 1.00 86.62 307 GLY A O 1
ATOM 2351 N N . ASN A 1 308 ? -2.643 0.393 -4.675 1.00 90.56 308 ASN A N 1
ATOM 2352 C CA . ASN A 1 308 ? -2.744 -1.023 -5.062 1.00 90.56 308 ASN A CA 1
ATOM 2353 C C . ASN A 1 308 ? -3.631 -1.876 -4.141 1.00 90.56 308 ASN A C 1
ATOM 2355 O O . ASN A 1 308 ? -3.338 -3.045 -3.911 1.00 90.56 308 ASN A O 1
ATOM 2359 N N . ALA A 1 309 ? -4.719 -1.320 -3.609 1.00 88.12 309 ALA A N 1
ATOM 2360 C CA . ALA A 1 309 ? -5.690 -2.098 -2.841 1.00 88.12 309 ALA A CA 1
ATOM 2361 C C . ALA A 1 309 ? -6.283 -3.263 -3.664 1.00 88.12 309 ALA A C 1
ATOM 2363 O O . ALA A 1 309 ? -6.184 -3.292 -4.892 1.00 88.12 309 ALA A O 1
ATOM 2364 N N . LEU A 1 310 ? -6.953 -4.195 -2.984 1.00 87.31 310 LEU A N 1
ATOM 2365 C CA . LEU A 1 310 ? -7.676 -5.290 -3.634 1.00 87.31 310 LEU A CA 1
ATOM 2366 C C . LEU A 1 310 ? -8.616 -4.765 -4.731 1.00 87.31 310 LEU A C 1
ATOM 2368 O O . LEU A 1 310 ? -9.445 -3.892 -4.480 1.00 87.31 310 LEU A O 1
ATOM 2372 N N . GLY A 1 311 ? -8.487 -5.306 -5.944 1.00 88.44 311 GLY A N 1
ATOM 2373 C CA . GLY A 1 311 ? -9.278 -4.892 -7.103 1.00 88.44 311 GLY A CA 1
ATOM 2374 C C . GLY A 1 311 ? -8.803 -3.602 -7.779 1.00 88.44 311 GLY A C 1
ATOM 2375 O O . GLY A 1 311 ? -9.412 -3.186 -8.768 1.00 88.44 311 GLY A O 1
ATOM 2376 N N . ALA A 1 312 ? -7.723 -2.971 -7.302 1.00 91.44 312 ALA A N 1
ATOM 2377 C CA . ALA A 1 312 ? -7.083 -1.872 -8.017 1.00 91.44 312 ALA A CA 1
ATOM 2378 C C . ALA A 1 312 ? -6.721 -2.332 -9.432 1.00 91.44 312 ALA A C 1
ATOM 2380 O O . ALA A 1 312 ? -6.224 -3.442 -9.619 1.00 91.44 312 ALA A O 1
ATOM 2381 N N . SER A 1 313 ? -7.002 -1.504 -10.436 1.00 95.62 313 SER A N 1
ATOM 2382 C CA . SER A 1 313 ? -6.775 -1.881 -11.828 1.00 95.62 313 SER A CA 1
ATOM 2383 C C . SER A 1 313 ? -6.302 -0.715 -12.677 1.00 95.62 313 SER A C 1
ATOM 2385 O O . SER A 1 313 ? -6.586 0.441 -12.371 1.00 95.62 313 SER A O 1
ATOM 2387 N N . TYR A 1 314 ? -5.565 -1.045 -13.732 1.00 97.38 314 TYR A N 1
ATOM 2388 C CA . TYR A 1 314 ? -5.135 -0.122 -14.776 1.00 97.38 314 TYR A CA 1
ATOM 2389 C C . TYR A 1 314 ? -5.335 -0.770 -16.149 1.00 97.38 314 TYR A C 1
ATOM 2391 O O . TYR A 1 314 ? -5.485 -1.995 -16.254 1.00 97.38 314 TYR A O 1
ATOM 2399 N N . ARG A 1 315 ? -5.351 0.054 -17.199 1.00 97.00 315 ARG A N 1
ATOM 2400 C CA . ARG A 1 315 ? -5.428 -0.418 -18.586 1.00 97.00 315 ARG A CA 1
ATOM 2401 C C . ARG A 1 315 ? -4.077 -0.273 -19.267 1.00 97.00 315 ARG A C 1
ATOM 2403 O O . ARG A 1 315 ? -3.498 0.806 -19.245 1.00 97.00 315 ARG A O 1
ATOM 2410 N N . LEU A 1 316 ? -3.599 -1.346 -19.885 1.00 97.00 316 LEU A N 1
ATOM 2411 C CA . LEU A 1 316 ? -2.394 -1.374 -20.709 1.00 97.00 316 LEU A CA 1
ATOM 2412 C C . LEU A 1 316 ? -2.799 -1.516 -22.179 1.00 97.00 316 LEU A C 1
ATOM 2414 O O . LEU A 1 316 ? -3.342 -2.544 -22.588 1.00 97.00 316 LEU A O 1
ATOM 2418 N N . LEU A 1 317 ? -2.540 -0.471 -22.961 1.00 94.69 317 LEU A N 1
ATOM 2419 C CA . LEU A 1 317 ? -2.921 -0.364 -24.372 1.00 94.69 317 LEU A CA 1
ATOM 2420 C C . LEU A 1 317 ? -1.816 -0.893 -25.292 1.00 94.69 317 LEU A C 1
ATOM 2422 O O . LEU A 1 317 ? -2.092 -1.481 -26.335 1.00 94.69 317 LEU A O 1
ATOM 2426 N N . GLY A 1 318 ? -0.556 -0.726 -24.890 1.00 93.31 318 GLY A N 1
ATOM 2427 C CA . GLY A 1 318 ? 0.593 -1.244 -25.622 1.00 93.31 318 GLY A CA 1
ATOM 2428 C C . GLY A 1 318 ? 1.921 -0.815 -25.015 1.00 93.31 318 GLY A C 1
ATOM 2429 O O . GLY A 1 318 ? 1.977 0.034 -24.129 1.00 93.31 318 GLY A O 1
ATOM 2430 N N . TRP A 1 319 ? 3.007 -1.415 -25.491 1.00 94.88 319 TRP A N 1
ATOM 2431 C CA . TRP A 1 319 ? 4.368 -1.038 -25.121 1.00 94.88 319 TRP A CA 1
ATOM 2432 C C . TRP A 1 319 ? 5.338 -1.378 -26.248 1.00 94.88 319 TRP A C 1
ATOM 2434 O O . TRP A 1 319 ? 5.062 -2.242 -27.083 1.00 94.88 319 TRP A O 1
ATOM 2444 N N . LYS A 1 320 ? 6.483 -0.701 -26.266 1.00 93.00 320 LYS A N 1
ATOM 2445 C CA . LYS A 1 320 ? 7.605 -1.010 -27.155 1.00 93.00 320 LYS A CA 1
ATOM 2446 C C . LYS A 1 320 ? 8.922 -0.511 -26.566 1.00 93.00 320 LYS A C 1
ATOM 2448 O O . LYS A 1 320 ? 8.935 0.337 -25.670 1.00 93.00 320 LYS A O 1
ATOM 2453 N N . LEU A 1 321 ? 10.004 -1.060 -27.102 1.00 89.00 321 LEU A N 1
ATOM 2454 C CA . LEU A 1 321 ? 11.388 -0.740 -26.778 1.00 89.00 321 LEU A CA 1
ATOM 2455 C C . LEU A 1 321 ? 12.111 -0.232 -28.033 1.00 89.00 321 LEU A C 1
ATOM 2457 O O . LEU A 1 321 ? 11.816 -0.798 -29.110 1.00 89.00 321 LEU A O 1
#

Radius of gyration: 22.6 Å; chains: 1; bounding box: 57×42×63 Å

pLDDT: mean 87.39, std 14.48, range [34.88, 98.56]